Protein AF-A0AAE7MTA2-F1 (afdb_monomer_lite)

Secondary structure (DSSP, 8-state):
--EEEEE--HHHHHHHHHHHHHPPPPGGGTTGGGTTGGGSHHHHHHHH--GGGS-HHHHHHHTTT-HHHHHHHHHHHHHHHIIIIII---HHHHHHHTTSHHHHHHHHHHHHHHHHHHHHHHHHHHHHHHHHHHHHHTT-EEEEEE-HHHHHHHS-SEEEEEEEEETTEEEEEEEEEEEE-S-HHHHHHHHHHHH-EEEEEETTEEEEEEHHHH--GGGEEEEES-SSTTSTT-HHHHHHHHHHHHHHHHHHHTT--HHHHHHHHHHHHHHHHHHHTBSSPP-EEEEE-S----

pLDDT: mean 81.97, std 11.41, range [34.25, 96.75]

Structure (mmCIF, N/CA/C/O backbone):
data_AF-A0AAE7MTA2-F1
#
_entry.id   AF-A0AAE7MTA2-F1
#
loop_
_atom_site.group_PDB
_atom_site.id
_atom_site.type_symbol
_atom_site.label_atom_id
_atom_site.label_alt_id
_atom_site.label_comp_id
_atom_site.label_asym_id
_atom_site.label_entity_id
_atom_site.label_seq_id
_atom_site.pdbx_PDB_ins_code
_atom_site.Cartn_x
_atom_site.Cartn_y
_atom_site.Cartn_z
_atom_site.occupancy
_atom_site.B_iso_or_equiv
_atom_site.auth_seq_id
_atom_site.auth_comp_id
_atom_site.auth_asym_id
_atom_site.auth_atom_id
_atom_site.pdbx_PDB_model_num
ATOM 1 N N . MET A 1 1 ? -9.472 -20.761 8.265 1.00 53.62 1 MET A N 1
ATOM 2 C CA . MET A 1 1 ? -8.318 -19.982 7.766 1.00 53.62 1 MET A CA 1
ATOM 3 C C . MET A 1 1 ? -7.246 -19.955 8.841 1.00 53.62 1 MET A C 1
ATOM 5 O O . MET A 1 1 ? -7.581 -19.690 9.991 1.00 53.62 1 MET A O 1
ATOM 9 N N . ASN A 1 2 ? -5.992 -20.252 8.499 1.00 52.41 2 ASN A N 1
ATOM 10 C CA . ASN A 1 2 ? -4.877 -20.020 9.421 1.00 52.41 2 ASN A CA 1
AT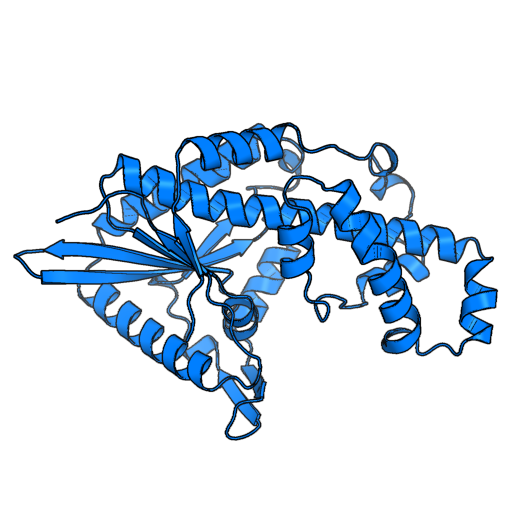OM 11 C C . ASN A 1 2 ? -4.620 -18.508 9.470 1.00 52.41 2 ASN A C 1
ATOM 13 O O . ASN A 1 2 ? -4.528 -17.881 8.420 1.00 52.41 2 ASN A O 1
ATOM 17 N N . ARG A 1 3 ? -4.548 -17.924 10.669 1.00 61.72 3 ARG A N 1
ATOM 18 C CA . ARG A 1 3 ? -4.306 -16.486 10.859 1.00 61.72 3 ARG A CA 1
ATOM 19 C C . ARG A 1 3 ? -2.927 -16.291 11.475 1.00 61.72 3 ARG A C 1
ATOM 21 O O . ARG A 1 3 ? -2.651 -16.865 12.529 1.00 61.72 3 ARG A O 1
ATOM 28 N N . LYS A 1 4 ? -2.077 -15.478 10.845 1.00 70.44 4 LYS A N 1
ATOM 29 C CA . LYS A 1 4 ? -0.858 -14.972 11.486 1.00 70.44 4 LYS A CA 1
ATOM 30 C C . LYS A 1 4 ? -1.289 -13.866 12.441 1.00 70.44 4 LYS A C 1
ATOM 32 O O . LYS A 1 4 ? -1.916 -12.902 12.014 1.00 70.44 4 LYS A O 1
ATOM 37 N N . VAL A 1 5 ? -1.002 -14.023 13.728 1.00 71.88 5 VAL A N 1
ATOM 38 C CA . VAL A 1 5 ? -1.336 -13.019 14.743 1.00 71.88 5 VAL A CA 1
ATOM 39 C C . VAL A 1 5 ? -0.090 -12.196 15.036 1.00 71.88 5 VAL A C 1
ATOM 41 O O . VAL A 1 5 ? 0.931 -12.754 15.437 1.00 71.88 5 VAL A O 1
ATOM 44 N N . VAL A 1 6 ? -0.173 -10.884 14.828 1.00 76.31 6 VAL A N 1
ATOM 45 C CA . VAL A 1 6 ? 0.908 -9.936 15.114 1.00 76.31 6 VAL A CA 1
ATOM 46 C C . VAL A 1 6 ? 0.478 -9.059 16.283 1.00 76.31 6 VAL A C 1
ATOM 48 O O . VAL A 1 6 ? -0.551 -8.385 16.225 1.00 76.31 6 VAL A O 1
ATOM 51 N N . LYS A 1 7 ? 1.266 -9.094 17.359 1.00 72.44 7 LYS A N 1
ATOM 52 C CA . LYS A 1 7 ? 1.082 -8.212 18.512 1.00 72.44 7 LYS A CA 1
ATOM 53 C C . LYS A 1 7 ? 1.794 -6.901 18.249 1.00 72.44 7 LYS A C 1
ATOM 55 O O . LYS A 1 7 ? 2.977 -6.918 17.933 1.00 72.44 7 LYS A O 1
ATOM 60 N N . TYR A 1 8 ? 1.066 -5.805 18.397 1.00 77.94 8 TYR A N 1
ATOM 61 C CA . TYR A 1 8 ? 1.640 -4.469 18.406 1.00 77.94 8 TYR A CA 1
ATOM 62 C C . TYR A 1 8 ? 2.406 -4.206 19.710 1.00 77.94 8 TYR A C 1
ATOM 64 O O . TYR A 1 8 ? 1.992 -4.668 20.778 1.00 77.94 8 TYR A O 1
ATOM 72 N N . THR A 1 9 ? 3.488 -3.432 19.611 1.00 82.44 9 THR A N 1
ATOM 73 C CA . THR A 1 9 ? 4.170 -2.791 20.740 1.00 82.44 9 THR A CA 1
ATOM 74 C C . THR A 1 9 ? 4.499 -1.334 20.397 1.00 82.44 9 THR A C 1
ATOM 76 O O . THR A 1 9 ? 4.650 -0.975 19.225 1.00 82.44 9 THR A O 1
ATOM 79 N N . ASN A 1 10 ? 4.640 -0.477 21.413 1.00 84.88 10 ASN A N 1
ATOM 80 C CA . ASN A 1 10 ? 5.053 0.916 21.205 1.00 84.88 10 ASN A CA 1
ATOM 81 C C . ASN A 1 10 ? 6.484 1.019 20.651 1.00 84.88 10 ASN A C 1
ATOM 83 O O . ASN A 1 10 ? 6.811 1.962 19.923 1.00 84.88 10 ASN A O 1
ATOM 87 N N . GLU A 1 11 ? 7.334 0.041 20.958 1.00 87.44 11 GLU A N 1
ATOM 88 C CA . GLU A 1 11 ? 8.662 -0.095 20.373 1.00 87.44 11 GLU A CA 1
ATOM 89 C C . GLU A 1 11 ? 8.575 -0.339 18.862 1.00 87.44 11 GLU A C 1
ATOM 91 O O . GLU A 1 11 ? 9.279 0.327 18.103 1.00 87.44 11 GLU A O 1
ATOM 96 N N . ASP A 1 12 ? 7.671 -1.219 18.413 1.00 85.62 12 ASP A N 1
ATOM 97 C CA . ASP A 1 12 ? 7.458 -1.501 16.989 1.00 85.62 12 ASP A CA 1
ATOM 98 C C . ASP A 1 12 ? 6.957 -0.262 16.229 1.00 85.62 12 ASP A C 1
ATOM 100 O O . ASP A 1 12 ? 7.412 0.011 15.114 1.00 85.62 12 ASP A O 1
ATOM 104 N N . TYR A 1 13 ? 6.060 0.521 16.841 1.00 89.88 13 TYR A N 1
ATOM 105 C CA . TYR A 1 13 ? 5.616 1.813 16.310 1.00 89.88 13 TYR A CA 1
ATOM 106 C C . TYR A 1 13 ? 6.777 2.786 16.124 1.00 89.88 13 TYR A C 1
ATOM 108 O O . TYR A 1 13 ? 6.989 3.318 15.033 1.00 89.88 13 TYR A O 1
ATOM 116 N N . THR A 1 14 ? 7.552 2.988 17.189 1.00 92.12 14 THR A N 1
ATOM 117 C CA . THR A 1 14 ? 8.661 3.946 17.208 1.00 92.12 14 THR A CA 1
ATOM 118 C C . THR A 1 14 ? 9.756 3.529 16.227 1.00 92.12 14 THR A C 1
ATOM 120 O O . THR A 1 14 ? 10.334 4.366 15.531 1.00 92.12 14 THR A O 1
ATOM 123 N N . ALA A 1 15 ? 10.033 2.227 16.127 1.00 91.50 15 ALA A N 1
ATOM 124 C CA . ALA A 1 15 ? 10.959 1.684 15.145 1.00 91.50 15 ALA A CA 1
ATOM 125 C C . ALA A 1 15 ? 10.482 1.978 13.718 1.00 91.50 15 ALA A C 1
ATOM 127 O O . ALA A 1 15 ? 11.256 2.506 12.922 1.00 91.50 15 ALA A O 1
ATOM 128 N N . LEU A 1 16 ? 9.213 1.712 13.402 1.00 92.19 16 LEU A N 1
ATOM 129 C CA . LEU A 1 16 ? 8.652 1.949 12.072 1.00 92.19 16 LEU A CA 1
ATOM 130 C C . LEU A 1 16 ? 8.620 3.439 11.695 1.00 92.19 16 LEU A C 1
ATOM 132 O O . LEU A 1 16 ? 8.991 3.797 10.577 1.00 92.19 16 LEU A O 1
ATOM 136 N N . GLU A 1 17 ? 8.250 4.317 12.627 1.00 93.38 17 GLU A N 1
ATOM 137 C CA . GLU A 1 17 ? 8.304 5.769 12.428 1.00 93.38 17 GLU A CA 1
ATOM 138 C C . GLU A 1 17 ? 9.734 6.227 12.094 1.00 93.38 17 GLU A C 1
ATOM 140 O O . GLU A 1 17 ? 9.966 6.907 11.089 1.00 93.38 17 GLU A O 1
ATOM 145 N N . ASN A 1 18 ? 10.720 5.776 12.877 1.00 92.25 18 ASN A N 1
ATOM 146 C CA . ASN A 1 18 ? 12.132 6.060 12.628 1.00 92.25 18 ASN A CA 1
ATOM 147 C C . ASN A 1 18 ? 12.615 5.492 11.292 1.00 92.25 18 ASN A C 1
ATOM 149 O O . ASN A 1 18 ? 13.396 6.144 10.596 1.00 92.25 18 ASN A O 1
ATOM 153 N N . MET A 1 19 ? 12.158 4.296 10.919 1.00 91.75 19 MET A N 1
ATOM 154 C CA . MET A 1 19 ? 12.475 3.694 9.630 1.00 91.75 19 MET A CA 1
ATOM 155 C C . MET A 1 19 ? 11.955 4.561 8.495 1.00 91.75 19 MET A C 1
ATOM 157 O O . MET A 1 19 ? 12.726 4.836 7.589 1.00 91.75 19 MET A O 1
ATOM 161 N N . ILE A 1 20 ? 10.711 5.046 8.548 1.00 90.94 20 ILE A N 1
ATOM 162 C CA . ILE A 1 20 ? 10.152 5.928 7.514 1.00 90.94 20 ILE A CA 1
ATOM 163 C C . ILE A 1 20 ? 10.976 7.211 7.414 1.00 90.94 20 ILE A C 1
ATOM 165 O O . ILE A 1 20 ? 11.468 7.536 6.328 1.00 90.94 20 ILE A O 1
ATOM 169 N N . LEU A 1 21 ? 11.195 7.900 8.538 1.00 90.06 21 LEU A N 1
ATOM 170 C CA . LEU A 1 21 ? 11.946 9.157 8.590 1.00 90.06 21 LEU A CA 1
ATOM 171 C C . LEU A 1 21 ? 13.346 9.016 7.984 1.00 90.06 21 LEU A C 1
ATOM 173 O O . LEU A 1 21 ? 13.726 9.811 7.122 1.00 90.06 21 LEU A O 1
ATOM 177 N N . ASN A 1 22 ? 14.065 7.960 8.364 1.00 88.69 22 ASN A N 1
ATOM 178 C CA . ASN A 1 22 ? 15.455 7.733 7.971 1.00 88.69 22 ASN A CA 1
ATOM 179 C C . ASN A 1 22 ? 15.611 6.843 6.730 1.00 88.69 22 ASN A C 1
ATOM 181 O O . ASN A 1 22 ? 16.733 6.539 6.333 1.00 88.69 22 ASN A O 1
ATOM 185 N N . ASN A 1 23 ? 14.505 6.416 6.113 1.00 82.56 23 ASN A N 1
ATOM 186 C CA . ASN A 1 23 ? 14.533 5.517 4.965 1.00 82.56 23 ASN A CA 1
ATOM 187 C C . ASN A 1 23 ? 15.369 6.139 3.833 1.00 82.56 23 ASN A C 1
ATOM 189 O O . ASN A 1 23 ? 15.015 7.247 3.397 1.00 82.56 23 ASN A O 1
ATOM 193 N N . PRO A 1 24 ? 16.438 5.476 3.352 1.00 78.12 24 PRO A N 1
ATOM 194 C CA . PRO A 1 24 ? 17.342 6.064 2.378 1.00 78.12 24 PRO A CA 1
ATOM 195 C C . PRO A 1 24 ? 16.600 6.514 1.119 1.00 78.12 24 PRO A C 1
ATOM 197 O O . PRO A 1 24 ? 15.739 5.805 0.584 1.00 78.12 24 PRO A O 1
ATOM 200 N N . GLN A 1 25 ? 16.947 7.719 0.673 1.00 77.56 25 GLN A N 1
ATOM 201 C CA . GLN A 1 25 ? 16.628 8.218 -0.656 1.00 77.56 25 GLN A CA 1
ATOM 202 C C . GLN A 1 25 ? 17.800 7.884 -1.576 1.00 77.56 25 GLN A C 1
ATOM 204 O O . GLN A 1 25 ? 18.957 8.050 -1.193 1.00 77.56 25 GLN A O 1
ATOM 209 N N . PHE A 1 26 ? 17.501 7.401 -2.776 1.00 83.69 26 PHE A N 1
ATOM 210 C CA . PHE A 1 26 ? 18.518 7.189 -3.797 1.00 83.69 26 PHE A CA 1
ATOM 211 C C . PHE A 1 26 ? 18.709 8.490 -4.573 1.00 83.69 26 PHE A C 1
ATOM 213 O O . PHE A 1 26 ? 17.767 8.976 -5.196 1.00 83.69 26 PHE A O 1
ATOM 220 N N . GLU A 1 27 ? 19.917 9.054 -4.526 1.00 83.31 27 GLU A N 1
ATOM 221 C CA . GLU A 1 27 ? 20.224 10.341 -5.165 1.00 83.31 27 GLU A CA 1
ATOM 222 C C . GLU A 1 27 ? 19.968 10.328 -6.676 1.00 83.31 27 GLU A C 1
ATOM 224 O O . GLU A 1 27 ? 19.517 11.326 -7.226 1.00 83.31 27 GLU A O 1
ATOM 229 N N . GLU A 1 28 ? 20.168 9.183 -7.332 1.00 82.50 28 GLU A N 1
ATOM 230 C CA . GLU A 1 28 ? 19.874 8.959 -8.757 1.00 82.50 28 GLU A CA 1
ATOM 231 C C . GLU A 1 28 ? 18.402 9.189 -9.140 1.00 82.50 28 GLU A C 1
ATOM 233 O O . GLU A 1 28 ? 18.087 9.378 -10.313 1.00 82.50 28 GLU A O 1
ATOM 238 N N . PHE A 1 29 ? 17.491 9.196 -8.163 1.00 86.44 29 PHE A N 1
ATOM 239 C CA . PHE A 1 29 ? 16.069 9.472 -8.374 1.00 86.44 29 PHE A CA 1
ATOM 240 C C . PHE A 1 29 ? 15.683 10.917 -8.098 1.00 86.44 29 PHE A C 1
ATOM 242 O O . PHE A 1 29 ? 14.556 11.320 -8.407 1.00 86.44 29 PHE A O 1
ATOM 249 N N . ASN A 1 30 ? 16.604 11.712 -7.559 1.00 81.62 30 ASN A N 1
ATOM 250 C CA . ASN A 1 30 ? 16.385 13.138 -7.423 1.00 81.62 30 ASN A CA 1
ATOM 251 C C . ASN A 1 30 ? 16.261 13.737 -8.820 1.00 81.62 30 ASN A C 1
ATOM 253 O O . ASN A 1 30 ? 17.090 13.501 -9.693 1.00 81.62 30 ASN A O 1
ATOM 257 N N . ASP A 1 31 ? 15.195 14.502 -9.037 1.00 82.06 31 ASP A N 1
ATOM 258 C CA . ASP A 1 31 ? 14.954 15.194 -10.300 1.00 82.06 31 ASP A CA 1
ATOM 259 C C . ASP A 1 31 ? 14.840 14.299 -11.547 1.00 82.06 31 ASP A C 1
ATOM 261 O O . ASP A 1 31 ? 14.813 14.818 -12.660 1.00 82.06 31 ASP A O 1
ATOM 265 N N . ILE A 1 32 ? 14.654 12.981 -11.393 1.00 85.12 32 ILE A N 1
ATOM 266 C CA . ILE A 1 32 ? 14.484 12.047 -12.524 1.00 85.12 32 ILE A CA 1
ATOM 267 C C . ILE A 1 32 ? 13.298 12.417 -13.434 1.00 85.12 32 ILE A C 1
ATOM 269 O O . ILE A 1 32 ? 13.310 12.149 -14.629 1.00 85.12 32 ILE A O 1
ATOM 273 N N . TYR A 1 33 ? 12.292 13.113 -12.902 1.00 80.88 33 TYR A N 1
ATOM 274 C CA . TYR A 1 33 ? 11.166 13.650 -13.673 1.00 80.88 33 TYR A CA 1
ATOM 275 C C . TYR A 1 33 ? 11.550 14.821 -14.596 1.00 80.88 33 TYR A C 1
ATOM 277 O O . TYR A 1 33 ? 10.814 15.124 -15.528 1.00 80.88 33 TYR A O 1
ATOM 285 N N . LYS A 1 34 ? 12.687 15.488 -14.361 1.00 83.94 34 LYS A N 1
ATOM 286 C CA . LYS A 1 34 ? 13.183 16.601 -15.189 1.00 83.94 34 LYS A CA 1
ATOM 287 C C . LYS A 1 34 ? 14.014 16.132 -16.386 1.00 83.94 34 LYS A C 1
ATOM 289 O O . LYS A 1 34 ? 14.350 16.951 -17.235 1.00 83.94 34 LYS A O 1
ATOM 294 N N . THR A 1 35 ? 14.388 14.853 -16.453 1.00 85.56 35 THR A N 1
ATOM 295 C CA . THR A 1 35 ? 15.382 14.350 -17.420 1.00 85.56 35 THR A CA 1
ATOM 296 C C . THR A 1 35 ? 14.777 13.776 -18.704 1.00 85.56 35 THR A C 1
ATOM 298 O O . THR A 1 35 ? 15.520 13.318 -19.569 1.00 85.56 35 THR A O 1
ATOM 301 N N . GLY A 1 36 ? 13.448 13.762 -18.847 1.00 87.88 36 GLY A N 1
ATOM 302 C CA . GLY A 1 36 ? 12.787 13.076 -19.963 1.00 87.88 36 GLY A CA 1
ATOM 303 C C . GLY A 1 36 ? 12.811 11.541 -19.838 1.00 87.88 36 GLY A C 1
ATOM 304 O O . GLY A 1 36 ? 12.587 10.826 -20.815 1.00 87.88 36 GLY A O 1
ATOM 305 N N . PHE A 1 37 ? 13.169 11.013 -18.659 1.00 91.56 37 PHE A N 1
ATOM 306 C CA . PHE A 1 37 ? 13.336 9.578 -18.431 1.00 91.56 37 PHE A CA 1
ATOM 307 C C . PHE A 1 37 ? 12.030 8.794 -18.606 1.00 91.56 37 PHE A C 1
ATOM 309 O O . PHE A 1 37 ? 12.035 7.722 -19.209 1.00 91.56 37 PHE A O 1
ATOM 316 N N . PHE A 1 38 ? 10.910 9.327 -18.114 1.00 90.38 38 PHE A N 1
ATOM 317 C CA . PHE A 1 38 ? 9.613 8.646 -18.162 1.00 90.38 38 PHE A CA 1
ATOM 318 C C . PHE A 1 38 ? 8.983 8.649 -19.563 1.00 90.38 38 PHE A C 1
ATOM 320 O O . PHE A 1 38 ? 8.045 7.901 -19.832 1.00 90.38 38 PHE A O 1
ATOM 327 N N . GLU A 1 39 ? 9.511 9.462 -20.472 1.00 93.06 39 GLU A N 1
ATOM 328 C CA . GLU A 1 39 ? 9.062 9.602 -21.848 1.00 93.06 39 GLU A CA 1
ATOM 329 C C . GLU A 1 39 ? 9.664 8.535 -22.769 1.00 93.06 39 GLU A C 1
ATOM 331 O O . GLU A 1 39 ? 9.107 8.285 -23.846 1.00 93.06 39 GLU A O 1
ATOM 336 N N . LYS A 1 40 ? 10.757 7.891 -22.338 1.00 95.31 40 LYS A N 1
ATOM 337 C CA . LYS A 1 40 ? 11.431 6.813 -23.067 1.00 95.31 40 LYS A CA 1
ATOM 338 C C . LYS A 1 40 ? 10.499 5.613 -23.241 1.00 95.31 40 LYS A C 1
ATOM 340 O O . LYS A 1 40 ? 9.850 5.177 -22.293 1.00 95.31 40 LYS A O 1
ATOM 345 N N . GLU A 1 41 ? 10.472 5.051 -24.447 1.00 95.31 41 GLU A N 1
ATOM 346 C CA . GLU A 1 41 ? 9.552 3.968 -24.829 1.00 95.31 41 GLU A CA 1
ATOM 347 C C . GLU A 1 41 ? 9.636 2.763 -23.885 1.00 95.31 41 GLU A C 1
ATOM 349 O O . GLU A 1 41 ? 8.634 2.369 -23.298 1.00 95.31 41 GLU A O 1
ATOM 354 N N . ILE A 1 42 ? 10.848 2.268 -23.621 1.00 95.75 42 ILE A N 1
ATOM 355 C CA . ILE A 1 42 ? 11.056 1.120 -22.729 1.00 95.75 42 ILE A CA 1
ATOM 356 C C . ILE A 1 42 ? 10.599 1.381 -21.282 1.00 95.75 42 ILE A C 1
ATOM 358 O O . ILE A 1 42 ? 10.200 0.461 -20.568 1.00 95.75 42 ILE A O 1
ATOM 362 N N . VAL A 1 43 ? 10.633 2.641 -20.838 1.00 94.75 43 VAL A N 1
ATOM 363 C CA . VAL A 1 43 ? 10.178 3.043 -19.501 1.00 94.75 43 VAL A CA 1
ATOM 364 C C . VAL A 1 43 ? 8.652 3.091 -19.457 1.00 94.75 43 VAL A C 1
ATOM 366 O O . VAL A 1 43 ? 8.061 2.624 -18.484 1.00 94.75 43 VAL A O 1
ATOM 369 N N . LYS A 1 44 ? 8.003 3.581 -20.522 1.00 94.19 44 LYS A N 1
ATOM 370 C CA . LYS A 1 44 ? 6.541 3.520 -20.6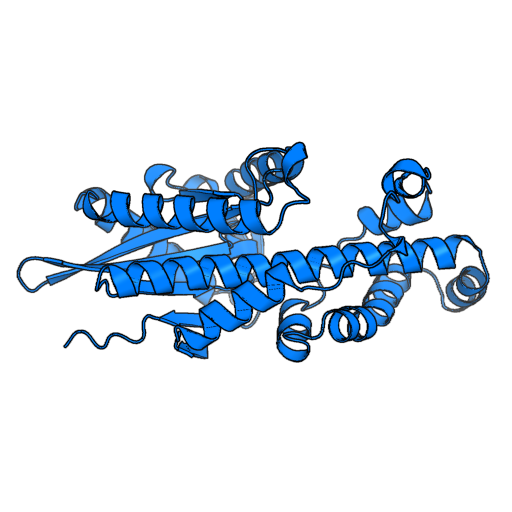80 1.00 94.19 44 LYS A CA 1
ATOM 371 C C . LYS A 1 44 ? 6.046 2.080 -20.703 1.00 94.19 44 LYS A C 1
ATOM 373 O O . LYS A 1 44 ? 5.187 1.735 -19.898 1.00 94.19 44 LYS A O 1
ATOM 378 N N . ASP A 1 45 ? 6.669 1.237 -21.523 1.00 94.25 45 ASP A N 1
ATOM 379 C CA . ASP A 1 45 ? 6.399 -0.201 -21.567 1.00 94.25 45 ASP A CA 1
ATOM 380 C C . ASP A 1 45 ? 6.525 -0.841 -20.187 1.00 94.25 45 ASP A C 1
ATOM 382 O O . ASP A 1 45 ? 5.669 -1.618 -19.765 1.00 94.25 45 ASP A O 1
ATOM 386 N N . SER A 1 46 ? 7.602 -0.514 -19.462 1.00 92.25 46 SER A N 1
ATOM 387 C CA . SER A 1 46 ? 7.770 -1.000 -18.098 1.00 92.25 46 SER A CA 1
ATOM 388 C C . SER A 1 46 ? 6.597 -0.554 -17.235 1.00 92.25 46 SER A C 1
ATOM 390 O O . SER A 1 46 ? 5.992 -1.389 -16.579 1.00 92.25 46 SER A O 1
ATOM 392 N N . ASN A 1 47 ? 6.222 0.724 -17.246 1.00 87.00 47 ASN A N 1
ATOM 393 C CA . ASN A 1 47 ? 5.125 1.240 -16.424 1.00 87.00 47 ASN A CA 1
ATOM 394 C C . ASN A 1 47 ? 3.764 0.587 -16.723 1.00 87.00 47 ASN A C 1
ATOM 396 O O . ASN A 1 47 ? 2.958 0.449 -15.802 1.00 87.00 47 ASN A O 1
ATOM 400 N N . GLU A 1 48 ? 3.526 0.157 -17.962 1.00 88.06 48 GLU A N 1
ATOM 401 C CA . GLU A 1 48 ? 2.337 -0.609 -18.360 1.00 88.06 48 GLU A CA 1
ATOM 402 C C . GLU A 1 48 ? 2.378 -2.071 -17.883 1.00 88.06 48 GLU A C 1
ATOM 404 O O . GLU A 1 48 ? 1.336 -2.679 -17.620 1.00 88.06 48 GLU A O 1
ATOM 409 N N . HIS A 1 49 ? 3.573 -2.641 -17.699 1.00 88.75 49 HIS A N 1
ATOM 410 C CA . HIS A 1 49 ? 3.743 -3.993 -17.176 1.00 88.75 49 HIS A CA 1
ATOM 411 C C . HIS A 1 49 ? 3.273 -4.104 -15.717 1.00 88.75 49 HIS A C 1
ATOM 413 O O . HIS A 1 49 ? 3.849 -3.542 -14.773 1.00 88.75 49 HIS A O 1
ATOM 419 N N . ASN A 1 50 ? 2.211 -4.890 -15.533 1.00 81.38 50 ASN A N 1
ATOM 420 C CA . ASN A 1 50 ? 1.632 -5.218 -14.238 1.00 81.38 50 ASN A CA 1
ATOM 421 C C . ASN A 1 50 ? 2.377 -6.384 -13.564 1.00 81.38 50 ASN A C 1
ATOM 423 O O . ASN A 1 50 ? 1.930 -7.530 -13.602 1.00 81.38 50 ASN A O 1
ATOM 427 N N . PHE A 1 51 ? 3.492 -6.091 -12.898 1.00 77.38 51 PHE A N 1
ATOM 428 C CA . PHE A 1 51 ? 4.247 -7.107 -12.157 1.00 77.38 51 PHE A CA 1
ATOM 429 C C . PHE A 1 51 ? 3.711 -7.400 -10.744 1.00 77.38 51 PHE A C 1
ATOM 431 O O . PHE A 1 51 ? 4.330 -8.168 -10.010 1.00 77.38 51 PHE A O 1
ATOM 438 N N . PHE A 1 52 ? 2.554 -6.854 -10.345 1.00 67.81 52 PHE A N 1
ATOM 439 C CA . PHE A 1 52 ? 1.913 -7.186 -9.058 1.00 67.81 52 PHE A CA 1
ATOM 440 C C . PHE A 1 52 ? 1.414 -8.640 -8.981 1.00 67.81 52 PHE A C 1
ATOM 442 O O . PHE A 1 52 ? 0.979 -9.097 -7.929 1.00 67.81 52 PHE A O 1
ATOM 449 N N . GLN A 1 53 ? 1.501 -9.391 -10.082 1.00 68.56 53 GLN A N 1
ATOM 450 C CA . GLN A 1 53 ? 1.363 -10.849 -10.084 1.00 68.56 53 GLN A CA 1
ATOM 451 C C . GLN A 1 53 ? 2.477 -11.568 -9.300 1.00 68.56 53 GLN A C 1
ATOM 453 O O . GLN A 1 53 ? 2.300 -12.715 -8.890 1.00 68.56 53 GLN A O 1
ATOM 458 N N . ILE A 1 54 ? 3.608 -10.898 -9.063 1.00 80.00 54 ILE A N 1
ATOM 459 C CA . ILE A 1 54 ? 4.667 -11.361 -8.166 1.00 80.00 54 ILE A CA 1
ATOM 460 C C . ILE A 1 54 ? 4.201 -11.151 -6.718 1.00 80.00 54 ILE A C 1
ATOM 462 O O . ILE A 1 54 ? 3.636 -10.114 -6.384 1.00 80.00 54 ILE A O 1
ATOM 466 N N . GLU A 1 55 ? 4.457 -12.117 -5.836 1.00 78.44 55 GLU A N 1
ATOM 467 C CA . GLU A 1 55 ? 4.103 -12.057 -4.408 1.00 78.44 55 GLU A CA 1
ATOM 468 C C . GLU A 1 55 ? 5.016 -11.076 -3.638 1.00 78.44 55 GLU A C 1
ATOM 470 O O . GLU A 1 55 ? 5.860 -11.472 -2.835 1.00 78.44 55 GLU A O 1
ATOM 475 N N . LEU A 1 56 ? 4.898 -9.775 -3.929 1.00 82.88 56 LEU A N 1
ATOM 476 C CA . LEU A 1 56 ? 5.788 -8.716 -3.432 1.00 82.88 56 LEU A CA 1
ATOM 477 C C . LEU A 1 56 ? 5.794 -8.601 -1.898 1.00 82.88 56 LEU A C 1
ATOM 479 O O . LEU A 1 56 ? 6.842 -8.323 -1.312 1.00 82.88 56 LEU A O 1
ATOM 483 N N . SER A 1 57 ? 4.653 -8.859 -1.252 1.00 78.75 57 SER A N 1
ATOM 484 C CA . SER A 1 57 ? 4.472 -8.819 0.206 1.00 78.75 57 SER A CA 1
ATOM 485 C C . SER A 1 57 ? 5.460 -9.740 0.933 1.00 78.75 57 SER A C 1
ATOM 487 O O . SER A 1 57 ? 6.110 -9.342 1.902 1.00 78.75 57 SER A O 1
ATOM 489 N N . LYS A 1 58 ? 5.692 -10.943 0.398 1.00 83.19 58 LYS A N 1
ATOM 490 C CA . LYS A 1 58 ? 6.680 -11.894 0.925 1.00 83.19 58 LYS A CA 1
ATOM 491 C C . LYS A 1 58 ? 8.111 -11.359 0.867 1.00 83.19 58 LYS A C 1
ATOM 493 O O . LYS A 1 58 ? 8.893 -11.571 1.796 1.00 83.19 58 LYS A O 1
ATOM 498 N N . TYR A 1 59 ? 8.471 -10.672 -0.216 1.00 88.81 59 TYR A N 1
ATOM 499 C CA . TYR A 1 59 ? 9.800 -10.073 -0.363 1.00 88.81 59 TYR A CA 1
ATOM 500 C C . TYR A 1 59 ? 9.981 -8.866 0.549 1.00 88.81 59 TYR A C 1
ATOM 502 O O . TYR A 1 59 ? 11.080 -8.677 1.075 1.00 88.81 59 TYR A O 1
ATOM 510 N N . PHE A 1 60 ? 8.920 -8.082 0.752 1.00 89.75 60 PHE A N 1
ATOM 511 C CA . PHE A 1 60 ? 8.909 -6.980 1.705 1.00 89.75 60 PHE A CA 1
ATOM 512 C C . PHE A 1 60 ? 9.159 -7.486 3.126 1.00 89.75 60 PHE A C 1
ATOM 514 O O . PHE A 1 60 ? 10.085 -7.016 3.778 1.00 89.75 60 PHE A O 1
ATOM 521 N N . GLU A 1 61 ? 8.418 -8.502 3.574 1.00 87.31 61 GLU A N 1
ATOM 522 C CA . GLU A 1 61 ? 8.588 -9.070 4.916 1.00 87.31 61 GLU A CA 1
ATOM 523 C C . GLU A 1 61 ? 9.977 -9.705 5.104 1.00 87.31 61 GLU A C 1
ATOM 525 O O . GLU A 1 61 ? 10.608 -9.505 6.142 1.00 87.31 61 GLU A O 1
ATOM 530 N N . LYS A 1 62 ? 10.513 -10.397 4.086 1.00 90.94 62 LYS A N 1
ATOM 531 C CA . LYS A 1 62 ? 11.894 -10.924 4.102 1.00 90.94 62 LYS A CA 1
ATOM 532 C C . LYS A 1 62 ? 12.938 -9.813 4.272 1.00 90.94 62 LYS A C 1
ATOM 534 O O . LYS A 1 62 ? 13.951 -10.017 4.935 1.00 90.94 62 LYS A O 1
ATOM 539 N N . ASN A 1 63 ? 12.708 -8.664 3.645 1.00 90.81 63 ASN A N 1
ATOM 540 C CA . ASN A 1 63 ? 13.631 -7.535 3.611 1.00 90.81 63 ASN A CA 1
ATOM 541 C C . ASN A 1 63 ? 13.147 -6.370 4.486 1.00 90.81 63 ASN A C 1
ATOM 543 O O . ASN A 1 63 ? 13.448 -5.213 4.191 1.00 90.81 63 ASN A O 1
ATOM 547 N N . TYR A 1 64 ? 12.398 -6.652 5.555 1.00 88.81 64 TYR A N 1
ATOM 548 C CA . TYR A 1 64 ? 11.858 -5.611 6.420 1.00 88.81 64 TYR A CA 1
ATOM 549 C C . TYR A 1 64 ? 12.992 -4.777 7.031 1.00 88.81 64 TYR A C 1
ATOM 551 O O . TYR A 1 64 ? 13.870 -5.288 7.722 1.00 88.81 64 TYR A O 1
ATOM 559 N N . GLY A 1 65 ? 12.998 -3.480 6.724 1.00 86.12 65 GLY A N 1
ATOM 560 C CA . GLY A 1 65 ? 14.070 -2.553 7.097 1.00 86.12 65 GLY A CA 1
ATOM 561 C C . GLY A 1 65 ? 15.313 -2.570 6.220 1.00 86.12 65 GLY A C 1
ATOM 562 O O . GLY A 1 65 ? 16.232 -1.793 6.462 1.00 86.12 65 GLY A O 1
ATOM 563 N N . ASN A 1 66 ? 15.323 -3.366 5.155 1.00 90.50 66 ASN A N 1
ATOM 564 C CA . ASN A 1 66 ? 16.389 -3.419 4.168 1.00 90.50 66 ASN A CA 1
ATOM 565 C C . ASN A 1 66 ? 15.848 -3.133 2.758 1.00 90.50 66 ASN A C 1
ATOM 567 O O . ASN A 1 66 ? 15.718 -4.027 1.920 1.00 90.50 66 ASN A O 1
ATOM 571 N N . LYS A 1 67 ? 15.583 -1.852 2.474 1.00 92.38 67 LYS A N 1
ATOM 572 C CA . LYS A 1 67 ? 15.105 -1.375 1.165 1.00 92.38 67 LYS A CA 1
ATOM 573 C C . LYS A 1 67 ? 15.976 -1.857 0.001 1.00 92.38 67 LYS A C 1
ATOM 575 O O . LYS A 1 67 ? 15.461 -2.335 -1.005 1.00 92.38 67 LYS A O 1
ATOM 580 N N . LEU A 1 68 ? 17.300 -1.745 0.124 1.00 92.81 68 LEU A N 1
ATOM 581 C CA . LEU A 1 68 ? 18.209 -2.156 -0.948 1.00 92.81 68 LEU A CA 1
ATOM 582 C C . LEU A 1 68 ? 18.155 -3.672 -1.182 1.00 92.81 68 LEU A C 1
ATOM 584 O O . LEU A 1 68 ? 18.210 -4.109 -2.329 1.00 92.81 68 LEU A O 1
ATOM 588 N N . GLY A 1 69 ? 18.021 -4.461 -0.112 1.00 93.69 69 GLY A N 1
ATOM 589 C CA . GLY A 1 69 ? 17.791 -5.903 -0.192 1.00 93.69 69 GLY A CA 1
ATOM 590 C C . GLY A 1 69 ? 16.501 -6.240 -0.938 1.00 93.69 69 GLY A C 1
ATOM 591 O O . GLY A 1 69 ? 16.539 -7.023 -1.883 1.00 93.69 69 GLY A O 1
ATOM 592 N N . PHE A 1 70 ? 15.392 -5.569 -0.601 1.00 94.44 70 PHE A N 1
ATOM 593 C CA . PHE A 1 70 ? 14.107 -5.732 -1.290 1.00 94.44 70 PHE A CA 1
ATOM 594 C C . PHE A 1 70 ? 14.233 -5.511 -2.802 1.00 94.44 70 PHE A C 1
ATOM 596 O O . PHE A 1 70 ? 13.798 -6.348 -3.593 1.00 94.44 70 PHE A O 1
ATOM 603 N N . ILE A 1 71 ? 14.871 -4.409 -3.207 1.00 94.44 71 ILE A N 1
ATOM 604 C CA . ILE A 1 71 ? 15.011 -4.068 -4.624 1.00 94.44 71 ILE A CA 1
ATOM 605 C C . ILE A 1 71 ? 15.937 -5.062 -5.338 1.00 94.44 71 ILE A C 1
ATOM 607 O O . ILE A 1 71 ? 15.599 -5.538 -6.420 1.00 94.44 71 ILE A O 1
ATOM 611 N N . LYS A 1 72 ? 17.087 -5.410 -4.743 1.00 93.88 72 LYS A N 1
ATOM 612 C CA . LYS A 1 72 ? 18.051 -6.345 -5.349 1.00 93.88 72 LYS A CA 1
ATOM 613 C C . LYS A 1 72 ? 17.485 -7.753 -5.519 1.00 93.88 72 LYS A C 1
ATOM 615 O O . LYS A 1 72 ? 17.763 -8.382 -6.536 1.00 93.88 72 LYS A O 1
ATOM 620 N N . ASP A 1 73 ? 16.690 -8.223 -4.562 1.00 94.38 73 ASP A N 1
ATOM 621 C CA . ASP A 1 73 ? 16.050 -9.538 -4.631 1.00 94.38 73 ASP A CA 1
ATOM 622 C C . ASP A 1 73 ? 14.990 -9.607 -5.744 1.00 94.38 73 ASP A C 1
ATOM 624 O O . ASP A 1 73 ? 14.839 -10.645 -6.390 1.00 94.38 73 ASP A O 1
ATOM 628 N N . LEU A 1 74 ? 14.252 -8.515 -5.975 1.00 95.12 74 LEU A N 1
ATOM 629 C CA . LEU A 1 74 ? 13.121 -8.487 -6.906 1.00 95.12 74 LEU A CA 1
ATOM 630 C C . LEU A 1 74 ? 13.476 -8.032 -8.321 1.00 95.12 74 LEU A C 1
ATOM 632 O O . LEU A 1 74 ? 12.864 -8.517 -9.271 1.00 95.12 74 LEU A O 1
ATOM 636 N N . ALA A 1 75 ? 14.444 -7.130 -8.497 1.00 95.00 75 ALA A N 1
ATOM 637 C CA . ALA A 1 75 ? 14.734 -6.538 -9.804 1.00 95.00 75 ALA A CA 1
ATOM 638 C C . ALA A 1 75 ? 15.020 -7.580 -10.910 1.00 95.00 75 ALA A C 1
ATOM 640 O O . ALA A 1 75 ? 14.450 -7.440 -11.994 1.00 95.00 75 ALA A O 1
ATOM 641 N N . PRO A 1 76 ? 15.805 -8.656 -10.678 1.00 94.69 76 PRO A N 1
ATOM 642 C CA . PRO A 1 76 ? 16.011 -9.696 -11.689 1.00 94.69 76 PRO A CA 1
ATOM 643 C C . PRO A 1 76 ? 14.731 -10.472 -12.025 1.00 94.69 76 PRO A C 1
ATOM 645 O O . PRO A 1 76 ? 14.526 -10.857 -13.173 1.00 94.69 76 PRO A O 1
ATOM 648 N N . ILE A 1 77 ? 13.864 -10.694 -11.033 1.00 94.88 77 ILE A N 1
ATOM 649 C CA . ILE A 1 77 ? 12.600 -11.424 -11.198 1.00 94.88 77 ILE A CA 1
ATOM 650 C C . ILE A 1 77 ? 11.636 -10.596 -12.045 1.00 94.88 77 ILE A C 1
ATOM 652 O O . ILE A 1 77 ? 11.096 -11.105 -13.023 1.00 94.88 77 ILE A O 1
ATOM 656 N N . VAL A 1 78 ? 11.480 -9.312 -11.712 1.00 95.06 78 VAL A N 1
ATOM 657 C CA . VAL A 1 78 ? 10.640 -8.370 -12.466 1.00 95.06 78 VAL A CA 1
ATOM 658 C C . VAL A 1 78 ? 11.146 -8.214 -13.898 1.00 95.06 78 VAL A C 1
ATOM 660 O O . VAL A 1 78 ? 10.344 -8.238 -14.825 1.00 95.06 78 VAL A O 1
ATOM 663 N N . ALA A 1 79 ? 12.463 -8.101 -14.099 1.00 95.12 79 ALA A N 1
ATOM 664 C CA . ALA A 1 79 ? 13.041 -8.001 -15.437 1.00 95.12 79 ALA A CA 1
ATOM 665 C C . ALA A 1 79 ? 12.756 -9.258 -16.274 1.00 95.12 79 ALA A C 1
ATOM 667 O O . ALA A 1 79 ? 12.308 -9.151 -17.411 1.00 95.12 79 ALA A O 1
ATOM 668 N N . ASN A 1 80 ? 12.944 -10.450 -15.702 1.00 94.12 80 ASN A N 1
ATOM 669 C CA . ASN A 1 80 ? 12.639 -11.701 -16.397 1.00 94.12 80 ASN A CA 1
ATOM 670 C C . ASN A 1 80 ? 11.143 -11.847 -16.711 1.00 94.12 80 ASN A C 1
ATOM 672 O O . ASN A 1 80 ? 10.791 -12.302 -17.796 1.00 94.12 80 ASN A O 1
ATOM 676 N N . ASP A 1 81 ? 10.263 -11.450 -15.790 1.00 94.19 81 ASP A N 1
ATOM 677 C CA . ASP A 1 81 ? 8.815 -11.428 -16.018 1.00 94.19 81 ASP A CA 1
ATOM 678 C C . ASP A 1 81 ? 8.440 -10.460 -17.153 1.00 94.19 81 ASP A C 1
ATOM 680 O O . ASP A 1 81 ? 7.662 -10.807 -18.042 1.00 94.19 81 ASP A O 1
ATOM 684 N N . PHE A 1 82 ? 9.063 -9.279 -17.183 1.00 94.94 82 PHE A N 1
ATOM 685 C CA . PHE A 1 82 ? 8.897 -8.306 -18.259 1.00 94.94 82 PHE A CA 1
ATOM 686 C C . PHE A 1 82 ? 9.307 -8.889 -19.621 1.00 94.94 82 PHE A C 1
ATOM 688 O O . PHE A 1 82 ? 8.546 -8.802 -20.584 1.00 94.94 82 PHE A O 1
ATOM 695 N N . TYR A 1 83 ? 10.468 -9.541 -19.713 1.00 94.50 83 TYR A N 1
ATOM 696 C CA . TYR A 1 83 ? 10.923 -10.143 -20.969 1.00 94.50 83 TYR A CA 1
ATOM 697 C C . TYR A 1 83 ? 10.014 -11.279 -21.436 1.00 94.50 83 TYR A C 1
ATOM 699 O O . TYR A 1 83 ? 9.542 -11.278 -22.572 1.00 94.50 83 TYR A O 1
ATOM 707 N N . ASN A 1 84 ? 9.745 -12.233 -20.546 1.00 91.12 84 ASN A N 1
ATOM 708 C CA . ASN A 1 84 ? 9.141 -13.507 -20.918 1.00 91.12 84 ASN A CA 1
ATOM 709 C C . ASN A 1 84 ? 7.617 -13.420 -21.040 1.00 91.12 84 ASN A C 1
ATOM 711 O O . ASN A 1 84 ? 7.034 -14.025 -21.936 1.00 91.12 84 ASN A O 1
ATOM 715 N N . ASN A 1 85 ? 6.965 -12.675 -20.145 1.00 89.06 85 ASN A N 1
ATOM 716 C CA . ASN A 1 85 ? 5.506 -12.674 -20.038 1.00 89.06 85 ASN A CA 1
ATOM 717 C C . ASN A 1 85 ? 4.877 -11.424 -20.659 1.00 89.06 85 ASN A C 1
ATOM 719 O O . ASN A 1 85 ? 3.815 -11.530 -21.277 1.00 89.06 85 ASN A O 1
ATOM 723 N N . TYR A 1 86 ? 5.525 -10.260 -20.532 1.00 92.19 86 TYR A N 1
ATOM 724 C CA . TYR A 1 86 ? 5.019 -9.011 -21.109 1.00 92.19 86 TYR A CA 1
ATOM 725 C C . TYR A 1 86 ? 5.442 -8.839 -22.573 1.00 92.19 86 TYR A C 1
ATOM 727 O O . TYR A 1 86 ? 4.585 -8.816 -23.456 1.00 92.19 86 TYR A O 1
ATOM 735 N N . LYS A 1 87 ? 6.753 -8.776 -22.848 1.00 94.38 87 LYS A N 1
ATOM 736 C CA . LYS A 1 87 ? 7.283 -8.634 -24.215 1.00 94.38 87 LYS A CA 1
ATOM 737 C C . LYS A 1 87 ? 7.242 -9.929 -25.024 1.00 94.38 87 LYS A C 1
ATOM 739 O O . LYS A 1 87 ? 7.135 -9.862 -26.245 1.00 94.38 87 LYS A O 1
ATOM 744 N N . LYS A 1 88 ? 7.264 -11.083 -24.347 1.00 93.94 88 LYS A N 1
ATOM 745 C CA . LYS A 1 88 ? 7.290 -12.425 -24.955 1.00 93.94 88 LYS A CA 1
ATOM 746 C C . LYS A 1 88 ? 8.501 -12.642 -25.865 1.00 93.94 88 LYS A C 1
ATOM 748 O O . LYS A 1 88 ? 8.388 -13.300 -26.897 1.00 93.94 88 LYS A O 1
ATOM 753 N N . TRP A 1 89 ? 9.641 -12.078 -25.479 1.00 95.94 89 TRP A N 1
ATOM 754 C CA . TRP A 1 89 ? 10.891 -12.244 -26.209 1.00 95.94 89 TRP A CA 1
ATOM 755 C C . TRP A 1 89 ? 11.469 -13.643 -26.020 1.00 95.94 89 TRP A C 1
ATOM 757 O O . TRP A 1 89 ? 11.340 -14.259 -24.959 1.00 95.94 89 TRP A O 1
ATOM 767 N N . ASN A 1 90 ? 12.122 -14.141 -27.060 1.00 95.75 90 ASN A N 1
ATOM 768 C CA . ASN A 1 90 ? 12.895 -15.370 -27.011 1.00 95.75 90 ASN A CA 1
ATOM 769 C C . ASN A 1 90 ? 14.275 -15.129 -26.345 1.00 95.75 90 ASN A C 1
ATOM 771 O O . ASN A 1 90 ? 14.677 -13.982 -26.136 1.00 95.75 90 ASN A O 1
ATOM 775 N N . PRO A 1 91 ? 15.030 -16.188 -25.992 1.00 96.12 91 PRO A N 1
ATOM 776 C CA . PRO A 1 91 ? 16.316 -16.028 -25.311 1.00 96.12 91 PRO A CA 1
ATOM 777 C C . PRO A 1 91 ? 17.355 -15.186 -26.068 1.00 96.12 91 PRO A C 1
ATOM 779 O O . PRO A 1 91 ? 18.118 -14.468 -25.428 1.00 96.12 91 PRO A O 1
ATOM 782 N N . GLU A 1 92 ? 17.391 -15.250 -27.401 1.00 96.62 92 GLU A N 1
ATOM 783 C CA . GLU A 1 92 ? 18.357 -14.504 -28.221 1.00 96.62 92 GLU A CA 1
ATOM 784 C C . GLU A 1 92 ? 18.044 -13.003 -28.213 1.00 96.62 92 GLU A C 1
ATOM 786 O O . GLU A 1 92 ? 18.930 -12.194 -27.939 1.00 96.62 92 GLU A O 1
ATOM 791 N N . GLU A 1 93 ? 16.770 -12.640 -28.398 1.00 96.31 93 GLU A N 1
ATOM 792 C CA . GLU A 1 93 ? 16.277 -11.257 -28.303 1.00 96.31 93 GLU A CA 1
ATOM 793 C C . GLU A 1 93 ? 16.587 -10.642 -26.930 1.00 96.31 93 GLU A C 1
ATOM 795 O O . GLU A 1 93 ? 16.968 -9.476 -26.825 1.00 96.31 93 GLU A O 1
ATOM 800 N N . ILE A 1 94 ? 16.465 -11.435 -25.860 1.00 95.75 94 ILE A N 1
ATOM 801 C CA . ILE A 1 94 ? 16.782 -10.997 -24.497 1.00 95.75 94 ILE A CA 1
ATOM 802 C C . ILE A 1 94 ? 18.279 -10.717 -24.341 1.00 95.75 94 ILE A C 1
ATOM 804 O O . ILE A 1 94 ? 18.649 -9.694 -23.758 1.00 95.75 94 ILE A O 1
ATOM 808 N N . GLU A 1 95 ? 19.148 -11.615 -24.812 1.00 96.75 95 GLU A N 1
ATOM 809 C CA . GLU A 1 95 ? 20.599 -11.420 -24.714 1.00 96.75 95 GLU A CA 1
ATOM 810 C C . GLU A 1 95 ? 21.071 -10.228 -25.550 1.00 96.75 95 GLU A C 1
ATOM 812 O O . GLU A 1 95 ? 21.883 -9.435 -25.069 1.00 96.75 95 GLU A O 1
ATOM 817 N N . GLU A 1 96 ? 20.507 -10.028 -26.742 1.00 96.50 96 GLU A N 1
ATOM 818 C CA . GLU A 1 96 ? 20.776 -8.841 -27.552 1.00 96.50 96 GLU A CA 1
ATOM 819 C C . GLU A 1 96 ? 20.327 -7.568 -26.824 1.00 96.50 96 GLU A C 1
ATOM 821 O O . GLU A 1 96 ? 21.129 -6.649 -26.614 1.00 96.50 96 GLU A O 1
ATOM 826 N N . PHE A 1 97 ? 19.080 -7.536 -26.340 1.00 96.44 97 PHE A N 1
ATOM 827 C CA . PHE A 1 97 ? 18.531 -6.389 -25.623 1.00 96.44 97 PHE A CA 1
ATOM 828 C C . PHE A 1 97 ? 19.384 -6.004 -24.413 1.00 96.44 97 PHE A C 1
ATOM 830 O O . PHE A 1 97 ? 19.609 -4.814 -24.175 1.00 96.44 97 PHE A O 1
ATOM 837 N N . LYS A 1 98 ? 19.926 -6.986 -23.677 1.00 96.06 98 LYS A N 1
ATOM 838 C CA . LYS A 1 98 ? 20.759 -6.747 -22.489 1.00 96.06 98 LYS A CA 1
ATOM 839 C C . LYS A 1 98 ? 21.998 -5.885 -22.759 1.00 96.06 98 LYS A C 1
ATOM 841 O O . LYS A 1 98 ? 22.523 -5.292 -21.809 1.00 96.06 98 LYS A O 1
ATOM 846 N N . THR A 1 99 ? 22.450 -5.793 -24.008 1.00 96.12 99 THR A N 1
ATOM 847 C CA . THR A 1 99 ? 23.612 -4.986 -24.419 1.00 96.12 99 THR A CA 1
ATOM 848 C C . THR A 1 99 ? 23.270 -3.532 -24.768 1.00 96.12 99 THR A C 1
ATOM 850 O O . THR A 1 99 ? 24.170 -2.706 -24.914 1.00 96.12 99 THR A O 1
ATOM 853 N N . THR A 1 100 ? 21.982 -3.193 -24.869 1.00 96.00 100 THR A N 1
ATOM 854 C CA . THR A 1 100 ? 21.505 -1.878 -25.320 1.00 96.00 100 THR A CA 1
ATOM 855 C C . THR A 1 100 ? 21.440 -0.841 -24.192 1.00 96.00 100 THR A C 1
ATOM 857 O O . THR A 1 100 ? 21.367 -1.174 -23.007 1.00 96.00 100 THR A O 1
ATOM 860 N N . GLU A 1 101 ? 21.395 0.447 -24.551 1.00 94.81 101 GLU A N 1
ATOM 861 C CA . GLU A 1 101 ? 21.136 1.526 -23.584 1.00 94.81 101 GLU A CA 1
ATOM 862 C C . GLU A 1 101 ? 19.713 1.442 -23.002 1.00 94.81 101 GLU A C 1
ATOM 864 O O . GLU A 1 101 ? 19.515 1.657 -21.807 1.00 94.81 101 GLU A O 1
ATOM 869 N N . ALA A 1 102 ? 18.735 1.012 -23.808 1.00 94.75 102 ALA A N 1
ATOM 870 C CA . ALA A 1 102 ? 17.353 0.815 -23.372 1.00 94.75 102 ALA A CA 1
ATOM 871 C C . ALA A 1 102 ? 17.232 -0.209 -22.228 1.00 94.75 102 ALA A C 1
ATOM 873 O O . ALA A 1 102 ? 16.365 -0.084 -21.363 1.00 94.75 102 ALA A O 1
ATOM 874 N N . HIS A 1 103 ? 18.132 -1.192 -22.155 1.00 96.38 103 HIS A N 1
ATOM 875 C CA . HIS A 1 103 ? 18.181 -2.111 -21.020 1.00 96.38 103 HIS A CA 1
ATOM 876 C C . HIS A 1 103 ? 18.639 -1.443 -19.719 1.00 96.38 103 HIS A C 1
ATOM 878 O O . HIS A 1 103 ? 18.153 -1.803 -18.643 1.00 96.38 103 HIS A O 1
ATOM 884 N N . LYS A 1 104 ? 19.540 -0.454 -19.782 1.00 94.62 104 LYS A N 1
ATOM 885 C CA . LYS A 1 104 ? 19.894 0.338 -18.595 1.00 94.62 104 LYS A CA 1
ATOM 886 C C . LYS A 1 104 ? 18.695 1.156 -18.128 1.00 94.62 104 LYS A C 1
ATOM 888 O O . LYS A 1 104 ? 18.395 1.147 -16.939 1.00 94.62 104 LYS A O 1
ATOM 893 N N . ASP A 1 105 ? 17.966 1.764 -19.060 1.00 95.25 105 ASP A N 1
ATOM 894 C CA . ASP A 1 105 ? 16.741 2.506 -18.752 1.00 95.25 105 ASP A CA 1
ATOM 895 C C . ASP A 1 105 ? 15.665 1.619 -18.114 1.00 95.25 105 ASP A C 1
ATOM 897 O O . ASP A 1 105 ? 15.074 2.000 -17.103 1.00 95.25 105 ASP A O 1
ATOM 901 N N . LEU A 1 106 ? 15.466 0.400 -18.629 1.00 96.06 106 LEU A N 1
ATOM 902 C CA . LEU A 1 106 ? 14.565 -0.579 -18.017 1.00 96.06 106 LEU A CA 1
ATOM 903 C C . LEU A 1 106 ? 14.986 -0.923 -16.584 1.00 96.06 106 LEU A C 1
ATOM 905 O O . LEU A 1 106 ? 14.148 -0.940 -15.683 1.00 96.06 106 LEU A O 1
ATOM 909 N N . LYS A 1 107 ? 16.278 -1.192 -16.355 1.00 95.06 107 LYS A N 1
ATOM 910 C CA . LYS A 1 107 ? 16.799 -1.486 -15.013 1.00 95.06 107 LYS A CA 1
ATOM 911 C C . LYS A 1 107 ? 16.523 -0.341 -14.048 1.00 95.06 107 LYS A C 1
ATOM 913 O O . LYS A 1 107 ? 16.016 -0.594 -12.957 1.00 95.06 107 LYS A O 1
ATOM 918 N N . THR A 1 108 ? 16.797 0.894 -14.459 1.00 93.75 108 THR A N 1
ATOM 919 C CA . THR A 1 108 ? 16.513 2.092 -13.661 1.00 93.75 108 THR A CA 1
ATOM 920 C C . THR A 1 108 ? 15.016 2.233 -13.384 1.00 93.75 108 THR A C 1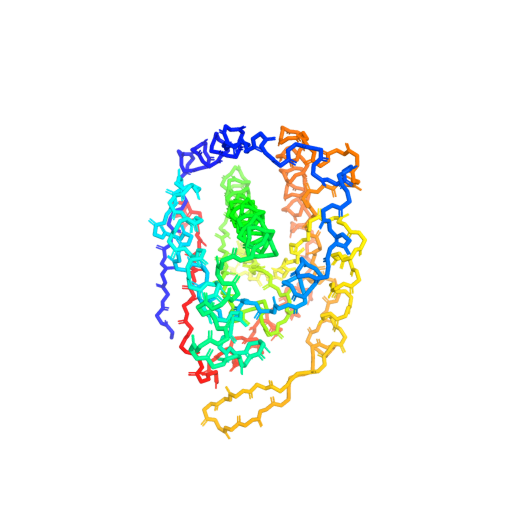
ATOM 922 O O . THR A 1 108 ? 14.632 2.507 -12.250 1.00 93.75 108 THR A O 1
ATOM 925 N N . ALA A 1 109 ? 14.152 1.972 -14.371 1.00 94.00 109 ALA A N 1
ATOM 926 C CA . ALA A 1 109 ? 12.699 2.047 -14.207 1.00 94.00 109 ALA A CA 1
ATOM 927 C C . ALA A 1 109 ? 12.177 1.003 -13.207 1.00 94.00 109 ALA A C 1
ATOM 929 O O . ALA A 1 109 ? 11.391 1.331 -12.315 1.00 94.00 109 ALA A O 1
ATOM 930 N N . ILE A 1 110 ? 12.653 -0.242 -13.304 1.00 94.88 110 ILE A N 1
ATOM 931 C CA . ILE A 1 110 ? 12.325 -1.310 -12.351 1.00 94.88 110 ILE A CA 1
ATOM 932 C C . ILE A 1 110 ? 12.818 -0.940 -10.948 1.00 94.88 110 ILE A C 1
ATOM 934 O O . ILE A 1 110 ? 12.056 -1.050 -9.987 1.00 94.88 110 ILE A O 1
ATOM 938 N N . PHE A 1 111 ? 14.060 -0.460 -10.822 1.00 94.50 111 PHE A N 1
ATOM 939 C CA . PHE A 1 111 ? 14.635 -0.050 -9.537 1.00 94.50 111 PHE A CA 1
ATOM 940 C C . PHE A 1 111 ? 13.817 1.081 -8.899 1.00 94.50 111 PHE A C 1
ATOM 942 O O . PHE A 1 111 ? 13.470 1.007 -7.720 1.00 94.50 111 PHE A O 1
ATOM 949 N N . TYR A 1 112 ? 13.432 2.080 -9.698 1.00 92.00 112 TYR A N 1
ATOM 950 C CA . TYR A 1 112 ? 12.600 3.203 -9.271 1.00 92.00 112 TYR A CA 1
ATOM 951 C C . TYR A 1 112 ? 11.240 2.734 -8.748 1.00 92.00 112 TYR A C 1
ATOM 953 O O . TYR A 1 112 ? 10.853 3.074 -7.629 1.00 92.00 112 TYR A O 1
ATOM 961 N N . ARG A 1 113 ? 10.537 1.893 -9.517 1.00 90.50 113 ARG A N 1
ATOM 962 C CA . ARG A 1 113 ? 9.214 1.378 -9.134 1.00 90.50 113 ARG A CA 1
ATOM 963 C C . ARG A 1 113 ? 9.273 0.521 -7.874 1.00 90.50 113 ARG A C 1
ATOM 965 O O . ARG A 1 113 ? 8.433 0.690 -6.996 1.00 90.50 113 ARG A O 1
ATOM 972 N N . LEU A 1 114 ? 10.265 -0.363 -7.752 1.00 92.75 114 LEU A N 1
ATOM 973 C CA . LEU A 1 114 ? 10.457 -1.178 -6.549 1.00 92.75 114 LEU A CA 1
ATOM 974 C C . LEU A 1 114 ? 10.794 -0.320 -5.323 1.00 92.75 114 LEU A C 1
ATOM 976 O O . LEU A 1 114 ? 10.276 -0.583 -4.241 1.00 92.75 114 LEU A O 1
ATOM 980 N N . ASN A 1 115 ? 11.595 0.738 -5.483 1.00 91.38 115 ASN A N 1
ATOM 981 C CA . ASN A 1 115 ? 11.844 1.700 -4.410 1.00 91.38 115 ASN A CA 1
ATOM 982 C C . ASN A 1 115 ? 10.543 2.373 -3.938 1.00 91.38 115 ASN A C 1
ATOM 984 O O . ASN A 1 115 ? 10.280 2.411 -2.738 1.00 91.38 115 ASN A O 1
ATOM 988 N N . THR A 1 116 ? 9.711 2.856 -4.867 1.00 87.31 116 THR A N 1
ATOM 989 C CA . THR A 1 116 ? 8.411 3.455 -4.525 1.00 87.31 116 THR A CA 1
ATOM 990 C C . THR A 1 116 ? 7.488 2.456 -3.828 1.00 87.31 116 THR A C 1
ATOM 992 O O . THR A 1 116 ? 6.844 2.809 -2.846 1.00 87.31 116 THR A O 1
ATOM 995 N N . LEU A 1 117 ? 7.455 1.203 -4.288 1.00 88.06 117 LEU A N 1
ATOM 996 C CA . LEU A 1 117 ? 6.631 0.152 -3.686 1.00 88.06 117 LEU A CA 1
ATOM 997 C C . LEU A 1 117 ? 7.056 -0.197 -2.264 1.00 88.06 117 LEU A C 1
ATOM 999 O O . LEU A 1 117 ? 6.204 -0.379 -1.400 1.00 88.06 117 LEU A O 1
ATOM 1003 N N . TYR A 1 118 ? 8.360 -0.254 -2.004 1.00 91.06 118 TYR A N 1
ATOM 1004 C CA . TYR A 1 118 ? 8.863 -0.476 -0.653 1.00 91.06 118 TYR A CA 1
ATOM 1005 C C . TYR A 1 118 ? 8.411 0.634 0.308 1.00 91.06 118 TYR A C 1
ATOM 1007 O O . TYR A 1 118 ? 7.996 0.352 1.433 1.00 91.06 118 TYR A O 1
ATOM 1015 N N . ASP A 1 119 ? 8.456 1.891 -0.143 1.00 88.00 119 ASP A N 1
ATOM 1016 C CA . ASP A 1 119 ? 7.981 3.032 0.644 1.00 88.00 119 ASP A CA 1
ATOM 1017 C C . ASP A 1 119 ? 6.470 2.949 0.901 1.00 88.00 119 ASP A C 1
ATOM 1019 O O . ASP A 1 119 ? 6.031 3.200 2.024 1.00 88.00 119 ASP A O 1
ATOM 1023 N N . SER A 1 120 ? 5.685 2.521 -0.092 1.00 86.06 120 SER A N 1
ATOM 1024 C CA . SER A 1 120 ? 4.250 2.263 0.074 1.00 86.06 120 SER A CA 1
ATOM 1025 C C . SER A 1 120 ? 3.966 1.164 1.102 1.00 86.06 120 SER A C 1
ATOM 1027 O O . SER A 1 120 ? 3.162 1.392 2.001 1.00 86.06 120 SER A O 1
ATOM 1029 N N . PHE A 1 121 ? 4.666 0.024 1.058 1.00 88.06 121 PHE A N 1
ATOM 1030 C CA . PHE A 1 121 ? 4.475 -1.048 2.047 1.00 88.06 121 PHE A CA 1
ATOM 1031 C C . PHE A 1 121 ? 4.819 -0.609 3.477 1.00 88.06 121 PHE A C 1
ATOM 1033 O O . PHE A 1 121 ? 4.122 -0.970 4.428 1.00 88.06 121 PHE A O 1
ATOM 1040 N N . LEU A 1 122 ? 5.871 0.200 3.653 1.00 90.38 122 LEU A N 1
ATOM 1041 C CA . LEU A 1 122 ? 6.183 0.778 4.963 1.00 90.38 122 LEU A CA 1
ATOM 1042 C C . LEU A 1 122 ? 5.064 1.694 5.465 1.00 90.38 122 LEU A C 1
ATOM 1044 O O . LEU A 1 122 ? 4.701 1.617 6.639 1.00 90.38 122 LEU A O 1
ATOM 1048 N N . LEU A 1 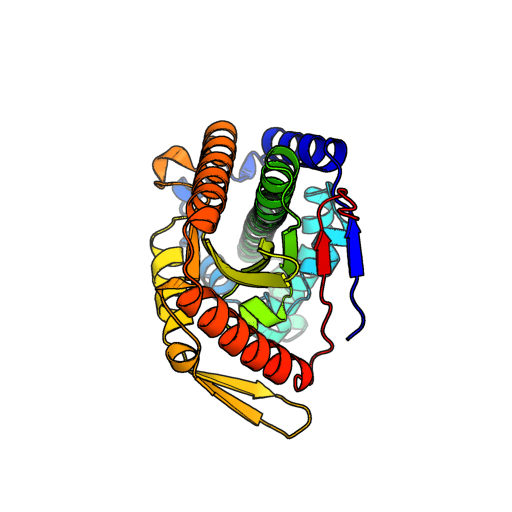123 ? 4.519 2.543 4.593 1.00 89.44 123 LEU A N 1
ATOM 1049 C CA . LEU A 1 123 ? 3.432 3.455 4.947 1.00 89.44 123 LEU A CA 1
ATOM 1050 C C . LEU A 1 123 ? 2.139 2.708 5.279 1.00 89.44 123 LEU A C 1
ATOM 1052 O O . LEU A 1 123 ? 1.469 3.071 6.240 1.00 89.44 123 LEU A O 1
ATOM 1056 N N . GLU A 1 124 ? 1.805 1.640 4.557 1.00 89.00 124 GLU A N 1
ATOM 1057 C CA . GLU A 1 124 ? 0.656 0.789 4.888 1.00 89.00 124 GLU A CA 1
ATOM 1058 C C . GLU A 1 124 ? 0.790 0.168 6.276 1.00 89.00 124 GLU A C 1
ATOM 1060 O O . GLU A 1 124 ? -0.120 0.281 7.102 1.00 89.00 124 GLU A O 1
ATOM 1065 N N . LYS A 1 125 ? 1.958 -0.407 6.582 1.00 89.44 125 LYS A N 1
ATOM 1066 C CA . LYS A 1 125 ? 2.236 -0.951 7.917 1.00 89.44 125 LYS A CA 1
ATOM 1067 C C . LYS A 1 125 ? 2.159 0.136 8.993 1.00 89.44 125 LYS A C 1
ATOM 1069 O O . LYS A 1 125 ? 1.656 -0.112 10.087 1.00 89.44 125 LYS A O 1
ATOM 1074 N N . PHE A 1 126 ? 2.604 1.352 8.675 1.00 92.00 126 PHE A N 1
ATOM 1075 C CA . PHE A 1 126 ? 2.552 2.487 9.594 1.00 92.00 126 PHE A CA 1
ATOM 1076 C C . PHE A 1 126 ? 1.122 2.926 9.889 1.00 92.00 126 PHE A C 1
ATOM 1078 O O . PHE A 1 126 ? 0.792 3.142 11.051 1.00 92.00 126 PHE A O 1
ATOM 1085 N N . LYS A 1 127 ? 0.240 2.960 8.883 1.00 92.56 127 LYS A N 1
ATOM 1086 C CA . LYS A 1 127 ? -1.192 3.240 9.076 1.00 92.56 127 LYS A CA 1
ATOM 1087 C C . LYS A 1 127 ? -1.832 2.244 10.040 1.00 92.56 127 LYS A C 1
ATOM 1089 O O . LYS A 1 127 ? -2.506 2.662 10.978 1.00 92.56 127 LYS A O 1
ATOM 1094 N N . ILE A 1 128 ? -1.573 0.946 9.855 1.00 91.50 128 ILE A N 1
ATOM 1095 C CA . ILE A 1 128 ? -2.044 -0.114 10.763 1.00 91.50 128 ILE A CA 1
ATOM 1096 C C . ILE A 1 128 ? -1.558 0.160 12.193 1.00 91.50 128 ILE A C 1
ATOM 1098 O O . ILE A 1 128 ? -2.342 0.112 13.137 1.00 91.50 128 ILE A O 1
ATOM 1102 N N . TYR A 1 129 ? -0.280 0.499 12.365 1.00 92.19 129 TYR A N 1
ATOM 1103 C CA . TYR A 1 129 ? 0.289 0.772 13.685 1.00 92.19 129 TYR A CA 1
ATOM 1104 C C . TYR A 1 129 ? -0.231 2.069 14.315 1.00 92.19 129 TYR A C 1
ATOM 1106 O O . TYR A 1 129 ? -0.410 2.101 15.528 1.00 92.19 129 TYR A O 1
ATOM 1114 N N . CYS A 1 130 ? -0.541 3.105 13.531 1.00 93.12 130 CYS A N 1
ATOM 1115 C CA . CYS A 1 130 ? -1.231 4.295 14.031 1.00 93.12 130 CYS A CA 1
ATOM 1116 C C . CYS A 1 130 ? -2.597 3.939 14.621 1.00 93.12 130 CYS A C 1
ATOM 1118 O O . CYS A 1 130 ? -2.921 4.409 15.709 1.00 93.12 130 CYS A O 1
ATOM 1120 N N . PHE A 1 131 ? -3.382 3.096 13.940 1.00 92.19 131 PHE A N 1
ATOM 1121 C CA . PHE A 1 131 ? -4.682 2.657 14.458 1.00 92.19 131 PHE A CA 1
ATOM 1122 C C . PHE A 1 131 ? -4.530 1.914 15.786 1.00 92.19 131 PHE A C 1
ATOM 1124 O O . PHE A 1 131 ? -5.245 2.211 16.738 1.00 92.19 131 PHE A O 1
ATOM 1131 N N . LEU A 1 132 ? -3.575 0.984 15.871 1.00 90.69 132 LEU A N 1
ATOM 1132 C CA . LEU A 1 132 ? -3.336 0.205 17.089 1.00 90.69 132 LEU A CA 1
ATOM 1133 C C . LEU A 1 132 ? -2.832 1.083 18.239 1.00 90.69 132 LEU A C 1
ATOM 1135 O O . LEU A 1 132 ? -3.345 0.957 19.345 1.00 90.69 132 LEU A O 1
ATOM 1139 N N . LYS A 1 133 ? -1.899 2.006 17.973 1.00 91.44 133 LYS A N 1
ATOM 1140 C CA . LYS A 1 133 ? -1.411 2.981 18.957 1.00 91.44 133 LYS A CA 1
ATOM 1141 C C . LYS A 1 133 ? -2.550 3.828 19.513 1.00 91.44 133 LYS A C 1
ATOM 1143 O O . LYS A 1 133 ? -2.716 3.909 20.726 1.00 91.44 133 LYS A O 1
ATOM 1148 N N . GLN A 1 134 ? -3.351 4.422 18.629 1.00 91.12 134 GLN A N 1
ATOM 1149 C CA . GLN A 1 134 ? -4.462 5.274 19.039 1.00 91.12 134 GLN A CA 1
ATOM 1150 C C . GLN A 1 134 ? -5.514 4.472 19.813 1.00 91.12 134 GLN A C 1
ATOM 1152 O O . GLN A 1 134 ? -6.004 4.930 20.838 1.00 91.12 134 GLN A O 1
ATOM 1157 N N . ALA A 1 135 ? -5.832 3.250 19.374 1.00 86.75 135 ALA A N 1
ATOM 1158 C CA . ALA A 1 135 ? -6.736 2.370 20.106 1.00 86.75 135 ALA A CA 1
ATOM 1159 C C . ALA A 1 135 ? -6.197 2.015 21.500 1.00 86.75 135 ALA A C 1
ATOM 1161 O O . ALA A 1 135 ? -6.972 1.959 22.451 1.00 86.75 135 ALA A O 1
ATOM 1162 N N . GLU A 1 136 ? -4.886 1.805 21.655 1.00 86.38 136 GLU A N 1
ATOM 1163 C CA . GLU A 1 136 ? -4.284 1.569 22.970 1.00 86.38 136 GLU A CA 1
ATOM 1164 C C . GLU A 1 136 ? -4.378 2.785 23.897 1.00 86.38 136 GLU A C 1
ATOM 1166 O O . GLU A 1 136 ? -4.754 2.634 25.061 1.00 86.38 136 GLU A O 1
ATOM 1171 N N . GLU A 1 137 ? -4.091 3.983 23.385 1.00 88.06 137 GLU A N 1
ATOM 1172 C CA . GLU A 1 137 ? -4.220 5.247 24.127 1.00 88.06 137 GLU A CA 1
ATOM 1173 C C . GLU A 1 137 ? -5.662 5.483 24.602 1.00 88.06 137 GLU A C 1
ATOM 1175 O O . GLU A 1 137 ? -5.898 5.899 25.738 1.00 88.06 137 GLU A O 1
ATOM 1180 N N . GLU A 1 138 ? -6.624 5.113 23.760 1.00 85.31 138 GLU A N 1
ATOM 1181 C CA . GLU A 1 138 ? -8.066 5.191 23.998 1.00 85.31 138 GLU A CA 1
ATOM 1182 C C . GLU A 1 138 ? -8.632 3.992 24.789 1.00 85.31 138 GLU A C 1
ATOM 1184 O O . GLU A 1 138 ? -9.819 3.955 25.111 1.00 85.31 138 GLU A O 1
ATOM 1189 N N . LYS A 1 139 ? -7.799 2.997 25.135 1.00 83.88 139 LYS A N 1
ATOM 1190 C CA . LYS A 1 139 ? -8.194 1.744 25.816 1.00 83.88 139 LYS A CA 1
ATOM 1191 C C . LYS A 1 139 ? -9.294 0.959 25.085 1.00 83.88 139 LYS A C 1
ATOM 1193 O O . LYS A 1 139 ? -10.161 0.341 25.706 1.00 83.88 139 LYS A O 1
ATOM 1198 N N . MET A 1 140 ? -9.232 0.957 23.762 1.00 80.25 140 MET A N 1
ATOM 1199 C CA . MET A 1 140 ? -10.164 0.295 22.859 1.00 80.25 140 MET A CA 1
ATOM 1200 C C . MET A 1 140 ? -9.628 -1.081 22.422 1.00 80.25 140 MET A C 1
ATOM 1202 O O . MET A 1 140 ? -8.469 -1.217 22.025 1.00 80.25 140 MET A O 1
ATOM 1206 N N . ASP A 1 141 ? -10.473 -2.122 22.457 1.00 83.31 141 ASP A N 1
ATOM 1207 C CA . ASP A 1 141 ? -10.141 -3.416 21.835 1.00 83.31 141 ASP A CA 1
ATOM 1208 C C . ASP A 1 141 ? -10.352 -3.301 20.323 1.00 83.31 141 ASP A C 1
ATOM 1210 O O . ASP A 1 141 ? -11.480 -3.287 19.821 1.00 83.31 141 ASP A O 1
ATOM 1214 N N . MET A 1 142 ? -9.234 -3.187 19.609 1.00 85.00 142 MET A N 1
ATOM 1215 C CA . MET A 1 142 ? -9.195 -3.047 18.164 1.00 85.00 142 MET A CA 1
ATOM 1216 C C . MET A 1 142 ? -8.401 -4.185 17.531 1.00 85.00 142 MET A C 1
ATOM 1218 O O . MET A 1 142 ? -7.337 -4.602 17.999 1.00 85.00 142 MET A O 1
ATOM 1222 N N . ARG A 1 143 ? -8.925 -4.663 16.405 1.00 86.81 143 ARG A N 1
ATOM 1223 C CA . ARG A 1 143 ? -8.327 -5.700 15.571 1.00 86.81 143 ARG A CA 1
ATOM 1224 C C . ARG A 1 143 ? -8.270 -5.218 14.139 1.00 86.81 143 ARG A C 1
ATOM 1226 O O . ARG A 1 143 ? -9.265 -4.713 13.636 1.00 86.81 143 ARG A O 1
ATOM 1233 N N . ILE A 1 144 ? -7.145 -5.422 13.474 1.00 86.44 144 ILE A N 1
ATOM 1234 C CA . ILE A 1 144 ? -6.977 -5.038 12.075 1.00 86.44 144 ILE A CA 1
ATOM 1235 C C . ILE A 1 144 ? -6.679 -6.287 11.263 1.00 86.44 144 ILE A C 1
ATOM 1237 O O . ILE A 1 144 ? -5.769 -7.049 11.587 1.00 86.44 144 ILE A O 1
ATOM 1241 N N . LEU A 1 145 ? -7.480 -6.513 10.229 1.00 82.62 145 LEU A N 1
ATOM 1242 C CA . LEU A 1 145 ? -7.313 -7.605 9.282 1.00 82.62 145 LEU A CA 1
ATOM 1243 C C . LEU A 1 145 ? -6.741 -7.043 7.984 1.00 82.62 145 LEU A C 1
ATOM 1245 O O . LEU A 1 145 ? -7.351 -6.169 7.371 1.00 82.62 145 LEU A O 1
ATOM 1249 N N . GLN A 1 146 ? -5.599 -7.575 7.562 1.00 81.81 146 GLN A N 1
ATOM 1250 C CA . GLN A 1 146 ? -4.981 -7.276 6.272 1.00 81.81 146 GLN A CA 1
ATOM 1251 C C . GLN A 1 146 ? -4.863 -8.561 5.449 1.00 81.81 146 GLN A C 1
ATOM 1253 O O . GLN A 1 146 ? -4.546 -9.631 5.984 1.00 81.81 146 GLN A O 1
ATOM 1258 N N . SER A 1 147 ? -5.123 -8.449 4.146 1.00 74.19 147 SER A N 1
ATOM 1259 C CA . SER A 1 147 ? -4.947 -9.535 3.185 1.00 74.19 147 SER A CA 1
ATOM 1260 C C . SER A 1 147 ? -4.775 -8.991 1.777 1.00 74.19 147 SER A C 1
ATOM 1262 O O . SER A 1 147 ? -5.567 -8.154 1.350 1.00 74.19 147 SER A O 1
ATOM 1264 N N . ASP A 1 148 ? -3.849 -9.565 1.013 1.00 68.44 148 ASP A N 1
ATOM 1265 C CA . ASP A 1 148 ? -3.715 -9.291 -0.424 1.00 68.44 148 ASP A CA 1
ATOM 1266 C C . ASP A 1 148 ? -5.029 -9.583 -1.175 1.00 68.44 148 ASP A C 1
ATOM 1268 O O . ASP A 1 148 ? -5.376 -8.914 -2.149 1.00 68.44 148 ASP A O 1
ATOM 1272 N N . ASN A 1 149 ? -5.812 -10.559 -0.694 1.00 68.69 149 ASN A N 1
ATOM 1273 C CA . ASN A 1 149 ? -7.112 -10.864 -1.277 1.00 68.69 149 ASN A CA 1
ATOM 1274 C C . ASN A 1 149 ? -8.145 -9.765 -0.992 1.00 68.69 149 ASN A C 1
ATOM 1276 O O . ASN A 1 149 ? -9.002 -9.568 -1.842 1.00 68.69 149 ASN A O 1
ATOM 1280 N N . LEU A 1 150 ? -8.085 -9.037 0.134 1.00 73.12 150 LEU A N 1
ATOM 1281 C CA . LEU A 1 150 ? -9.033 -7.949 0.436 1.00 73.12 150 LEU A CA 1
ATOM 1282 C C . LEU A 1 150 ? -8.895 -6.792 -0.563 1.00 73.12 150 LEU A C 1
ATOM 1284 O O . LEU A 1 150 ? -9.909 -6.330 -1.098 1.00 73.12 150 LEU A O 1
ATOM 1288 N N . ASP A 1 151 ? -7.666 -6.396 -0.902 1.00 70.25 151 ASP A N 1
ATOM 1289 C CA . ASP A 1 151 ? -7.433 -5.389 -1.944 1.00 70.25 151 ASP A CA 1
ATOM 1290 C C . ASP A 1 151 ? -7.868 -5.923 -3.321 1.00 70.25 151 ASP A C 1
ATOM 1292 O O . ASP A 1 151 ? -8.668 -5.302 -4.035 1.00 70.25 151 ASP A O 1
ATOM 1296 N N . MET A 1 152 ? -7.452 -7.149 -3.665 1.00 62.88 152 MET A N 1
ATOM 1297 C CA . MET A 1 152 ? -7.854 -7.794 -4.921 1.00 62.88 152 MET A CA 1
ATOM 1298 C C . MET A 1 152 ? -9.371 -7.988 -5.049 1.00 62.88 152 MET A C 1
ATOM 1300 O O . MET A 1 152 ? -9.892 -8.001 -6.166 1.00 62.88 152 MET A O 1
ATOM 1304 N N . LEU A 1 153 ? -10.097 -8.131 -3.941 1.00 62.44 153 LEU A N 1
ATOM 1305 C CA . LEU A 1 153 ? -11.531 -8.395 -3.926 1.00 62.44 153 LEU A CA 1
ATOM 1306 C C . LEU A 1 153 ? -12.379 -7.128 -3.875 1.00 62.44 153 LEU A C 1
ATOM 1308 O O . LEU A 1 153 ? -13.431 -7.047 -4.505 1.00 62.44 153 LEU A O 1
ATOM 1312 N N . LEU A 1 154 ? -11.965 -6.143 -3.096 1.00 63.00 154 LEU A N 1
ATOM 1313 C CA . LEU A 1 154 ? -12.847 -5.046 -2.689 1.00 63.00 154 LEU A CA 1
ATOM 1314 C C . LEU A 1 154 ? -12.160 -3.693 -2.799 1.00 63.00 154 LEU A C 1
ATOM 1316 O O . LEU A 1 154 ? -12.794 -2.667 -2.580 1.00 63.00 154 LEU A O 1
ATOM 1320 N N . GLY A 1 155 ? -10.871 -3.688 -3.148 1.00 68.50 155 GLY A N 1
ATOM 1321 C CA . GLY A 1 155 ? -10.037 -2.501 -3.060 1.00 68.50 155 GLY A CA 1
ATOM 1322 C C . GLY A 1 155 ? -9.837 -2.029 -1.623 1.00 68.50 155 GLY A C 1
ATOM 1323 O O . GLY A 1 155 ? -9.615 -0.841 -1.443 1.00 68.50 155 GLY A O 1
ATOM 1324 N N . ILE A 1 156 ? -10.013 -2.908 -0.629 1.00 78.75 156 ILE A N 1
ATOM 1325 C CA . ILE A 1 156 ? -9.875 -2.598 0.798 1.00 78.75 156 ILE A CA 1
ATOM 1326 C C . ILE A 1 156 ? -8.483 -3.032 1.236 1.00 78.75 156 ILE A C 1
ATOM 1328 O O . ILE A 1 156 ? -8.176 -4.222 1.191 1.00 78.75 156 ILE A O 1
ATOM 1332 N N . ASP A 1 157 ? -7.671 -2.091 1.698 1.00 81.94 157 ASP A N 1
ATOM 1333 C CA . ASP A 1 157 ? -6.294 -2.376 2.102 1.00 81.94 157 ASP A CA 1
ATOM 1334 C C . ASP A 1 157 ? -6.249 -3.055 3.472 1.00 81.94 157 ASP A C 1
ATOM 1336 O O . ASP A 1 157 ? -5.515 -4.022 3.678 1.00 81.94 157 ASP A O 1
ATOM 1340 N N . PHE A 1 158 ? -7.084 -2.604 4.410 1.00 85.94 158 PHE A N 1
ATOM 1341 C CA . PHE A 1 158 ? -7.283 -3.297 5.679 1.00 85.94 158 PHE A CA 1
ATOM 1342 C C . PHE A 1 158 ? -8.643 -2.987 6.305 1.00 85.94 158 PHE A C 1
ATOM 1344 O O . PHE A 1 158 ? -9.252 -1.936 6.097 1.00 85.94 158 PHE A O 1
ATOM 1351 N N . LEU A 1 159 ? -9.123 -3.942 7.093 1.00 85.81 159 LEU A N 1
ATOM 1352 C CA . LEU A 1 159 ? -10.377 -3.865 7.821 1.00 85.81 159 LEU A CA 1
ATOM 1353 C C . LEU A 1 159 ? -10.097 -3.634 9.299 1.00 85.81 159 LEU A C 1
ATOM 1355 O O . LEU A 1 159 ? -9.364 -4.400 9.923 1.00 85.81 159 LEU A O 1
ATOM 1359 N N . VAL A 1 160 ? -10.715 -2.605 9.864 1.00 87.25 160 VAL A N 1
ATOM 1360 C CA . VAL A 1 160 ? -10.637 -2.282 11.286 1.00 87.25 160 VAL A CA 1
ATOM 1361 C C . VAL A 1 160 ? -11.895 -2.813 11.962 1.00 87.25 160 VAL A C 1
ATOM 1363 O O . VAL A 1 160 ? -13.007 -2.439 11.607 1.00 87.25 160 VAL A O 1
ATOM 1366 N N . ASN A 1 161 ? -11.727 -3.710 12.926 1.00 85.50 161 ASN A N 1
ATOM 1367 C CA . ASN A 1 161 ? -12.785 -4.199 13.797 1.00 85.50 161 ASN A CA 1
ATOM 1368 C C . ASN A 1 161 ? -12.605 -3.600 15.191 1.00 85.50 161 ASN A C 1
ATOM 1370 O O . ASN A 1 161 ? -11.607 -3.869 15.863 1.00 85.50 161 ASN A O 1
ATOM 1374 N N . ILE A 1 162 ? -13.603 -2.843 15.619 1.00 80.50 162 ILE A N 1
ATOM 1375 C CA . ILE A 1 162 ? -13.673 -2.204 16.924 1.00 80.50 162 ILE A CA 1
ATOM 1376 C C . ILE A 1 162 ? -14.670 -2.981 17.773 1.00 80.50 162 ILE A C 1
ATOM 1378 O O . ILE A 1 162 ? -15.842 -3.107 17.411 1.00 80.50 162 ILE A O 1
ATOM 1382 N N . ASN A 1 163 ? -14.208 -3.508 18.903 1.00 78.19 163 ASN A N 1
ATOM 1383 C CA . ASN A 1 163 ? -15.064 -4.173 19.873 1.00 78.19 163 ASN A CA 1
ATOM 1384 C C . ASN A 1 163 ? -15.528 -3.133 20.905 1.00 78.19 163 ASN A C 1
ATOM 1386 O O . ASN A 1 163 ? -14.755 -2.674 21.744 1.00 78.19 163 ASN A O 1
ATOM 1390 N N . ILE A 1 164 ? -16.804 -2.759 20.824 1.00 71.38 164 ILE A N 1
ATOM 1391 C CA . ILE A 1 164 ? -17.457 -1.788 21.702 1.00 71.38 164 ILE A CA 1
ATOM 1392 C C . ILE A 1 164 ? -18.239 -2.551 22.770 1.00 71.38 164 ILE A C 1
ATOM 1394 O O . ILE A 1 164 ? -19.177 -3.288 22.461 1.00 71.38 164 ILE A O 1
ATOM 1398 N N . ASN A 1 165 ? -17.881 -2.355 24.036 1.00 67.94 165 ASN A N 1
ATOM 1399 C CA . ASN A 1 165 ? -18.628 -2.915 25.159 1.00 67.94 165 ASN A CA 1
ATOM 1400 C C . ASN A 1 165 ? -19.832 -2.022 25.483 1.00 67.94 165 ASN A C 1
ATOM 1402 O O . ASN A 1 165 ? -19.666 -0.853 25.820 1.00 67.94 165 ASN A O 1
ATOM 1406 N N . SER A 1 166 ? -21.041 -2.579 25.419 1.00 64.31 166 SER A N 1
ATOM 1407 C CA . SER A 1 166 ? -22.286 -1.898 25.783 1.00 64.31 166 SER A CA 1
ATOM 1408 C C . SER A 1 166 ? -23.182 -2.849 26.576 1.00 64.31 166 SER A C 1
ATOM 1410 O O . SER A 1 166 ? -23.543 -3.913 26.082 1.00 64.31 166 SER A O 1
ATOM 1412 N N . GLU A 1 167 ? -23.501 -2.492 27.825 1.00 66.19 167 GLU A N 1
ATOM 1413 C CA . GLU A 1 167 ? -24.445 -3.224 28.695 1.00 66.19 167 GLU A CA 1
ATOM 1414 C C . GLU A 1 167 ? -24.203 -4.750 28.776 1.00 66.19 167 GLU A C 1
ATOM 1416 O O . GLU A 1 167 ? -25.131 -5.553 28.761 1.00 66.19 167 GLU A O 1
ATOM 1421 N N . GLY A 1 168 ? -22.935 -5.174 28.837 1.00 66.25 168 GLY A N 1
ATOM 1422 C CA . GLY A 1 168 ? -22.560 -6.595 28.897 1.00 66.25 168 GLY A CA 1
ATOM 1423 C C . GLY A 1 168 ? -22.551 -7.325 27.546 1.00 66.25 168 GLY A C 1
ATOM 1424 O O . GLY A 1 168 ? -22.227 -8.509 27.500 1.00 66.25 168 GLY A O 1
ATOM 1425 N N . ASN A 1 169 ? -22.845 -6.630 26.445 1.00 61.88 169 ASN A N 1
ATOM 1426 C CA . ASN A 1 169 ? -22.708 -7.124 25.078 1.00 61.88 169 ASN A CA 1
ATOM 1427 C C . ASN A 1 169 ? -21.490 -6.496 24.386 1.00 61.88 169 ASN A C 1
ATOM 1429 O O . ASN A 1 169 ? -21.195 -5.315 24.565 1.00 61.88 169 ASN A O 1
ATOM 1433 N N . ILE A 1 170 ? -20.809 -7.279 23.546 1.00 69.56 170 ILE A N 1
ATOM 1434 C CA . ILE A 1 170 ? -19.745 -6.780 22.666 1.00 69.56 170 ILE A CA 1
ATOM 1435 C C . ILE A 1 170 ? -20.350 -6.521 21.287 1.00 69.56 170 ILE A C 1
ATOM 1437 O O . ILE A 1 170 ? -20.637 -7.457 20.532 1.00 69.56 170 ILE A O 1
ATOM 1441 N N . LEU A 1 171 ? -20.538 -5.249 20.949 1.00 70.69 171 LEU A N 1
ATOM 1442 C CA . LEU A 1 171 ? -20.852 -4.812 19.594 1.00 70.69 171 LEU A CA 1
ATOM 1443 C C . LEU A 1 171 ? -19.558 -4.763 18.783 1.00 70.69 171 LEU A C 1
ATOM 1445 O O . LEU A 1 171 ? -18.573 -4.166 19.199 1.00 70.69 171 LEU A O 1
ATOM 1449 N N . LYS A 1 172 ? -19.561 -5.407 17.617 1.00 74.50 172 LYS A N 1
ATOM 1450 C CA . LYS A 1 172 ? -18.436 -5.364 16.681 1.00 74.50 172 LYS A CA 1
ATOM 1451 C C . LYS A 1 172 ? -18.760 -4.387 15.574 1.00 74.50 172 LYS A C 1
ATOM 1453 O O . LYS A 1 172 ? -19.731 -4.601 14.846 1.00 74.50 172 LYS A O 1
ATOM 1458 N N . PHE A 1 173 ? -17.960 -3.339 15.467 1.00 81.06 173 PHE A N 1
ATOM 1459 C CA . PHE A 1 173 ? -18.063 -2.372 14.392 1.00 81.06 173 PHE A CA 1
ATOM 1460 C C . PHE A 1 173 ? -16.914 -2.567 13.408 1.00 81.06 173 PHE A C 1
ATOM 1462 O O . PHE A 1 173 ? -15.746 -2.506 13.785 1.00 81.06 173 PHE A O 1
ATOM 1469 N N . TYR A 1 174 ? -17.264 -2.806 12.146 1.00 84.62 174 TYR A N 1
ATOM 1470 C CA . TYR A 1 174 ? -16.313 -2.986 11.059 1.00 84.62 174 TYR A CA 1
ATOM 1471 C C . TYR A 1 174 ? -16.221 -1.704 10.225 1.00 84.62 174 TYR A C 1
ATOM 1473 O O . TYR A 1 174 ? -17.238 -1.191 9.759 1.00 84.62 174 TYR A O 1
ATOM 1481 N N . GLN A 1 175 ? -15.002 -1.210 10.030 1.00 85.56 175 GLN A N 1
ATOM 1482 C CA . GLN A 1 175 ? -14.681 -0.084 9.161 1.00 85.56 175 GLN A CA 1
ATOM 1483 C C . GLN A 1 175 ? -13.707 -0.557 8.079 1.00 85.56 175 GLN A C 1
ATOM 1485 O O . GLN A 1 175 ? -12.702 -1.210 8.371 1.00 85.56 175 GLN A O 1
ATOM 1490 N N . PHE A 1 176 ? -14.001 -0.226 6.829 1.00 87.12 176 PHE A N 1
ATOM 1491 C CA . PHE A 1 176 ? -13.215 -0.627 5.669 1.00 87.12 176 PHE A CA 1
ATOM 1492 C C . PHE A 1 176 ? -12.329 0.537 5.230 1.00 87.12 176 PHE A C 1
ATOM 1494 O O . PHE A 1 176 ? -12.839 1.607 4.897 1.00 87.12 176 PHE A O 1
ATOM 1501 N N . ILE A 1 177 ? -11.009 0.351 5.263 1.00 88.50 177 ILE A N 1
ATOM 1502 C CA . ILE A 1 177 ? -10.056 1.421 4.960 1.00 88.50 177 ILE A CA 1
ATOM 1503 C C . ILE A 1 177 ? -9.502 1.252 3.546 1.00 88.50 177 ILE A C 1
ATOM 1505 O O . ILE A 1 177 ? -9.020 0.179 3.179 1.00 88.50 177 ILE A O 1
ATOM 1509 N N . HIS A 1 178 ? -9.552 2.343 2.784 1.00 87.50 178 HIS A N 1
ATOM 1510 C CA . HIS A 1 178 ? -8.963 2.485 1.458 1.00 87.50 178 HIS A CA 1
ATOM 1511 C C . HIS A 1 178 ? -7.755 3.416 1.539 1.00 87.50 178 HIS A C 1
ATOM 1513 O O . HIS A 1 178 ? -7.876 4.633 1.661 1.00 87.50 178 HIS A O 1
ATOM 1519 N N . SER A 1 179 ? -6.573 2.831 1.500 1.00 86.25 179 SER A N 1
ATOM 1520 C CA . SER A 1 179 ? -5.289 3.507 1.493 1.00 86.25 179 SER A CA 1
ATOM 1521 C C . SER A 1 179 ? -5.010 4.062 0.099 1.00 86.25 179 SER A C 1
ATOM 1523 O O . SER A 1 179 ? -4.886 3.324 -0.876 1.00 86.25 179 SER A O 1
ATOM 1525 N N . ILE A 1 180 ? -4.865 5.379 -0.007 1.00 84.81 180 ILE A N 1
ATOM 1526 C CA . ILE A 1 180 ? -4.422 6.016 -1.249 1.00 84.81 180 ILE A CA 1
ATOM 1527 C C . ILE A 1 180 ? -3.240 6.927 -0.982 1.00 84.81 180 ILE A C 1
ATOM 1529 O O . ILE A 1 180 ? -3.101 7.514 0.091 1.00 84.81 180 ILE A O 1
ATOM 1533 N N . ASN A 1 181 ? -2.386 7.083 -1.988 1.00 79.44 181 ASN A N 1
ATOM 1534 C CA . ASN A 1 181 ? -1.263 7.997 -1.857 1.00 79.44 181 ASN A CA 1
ATOM 1535 C C . ASN A 1 181 ? -1.699 9.469 -1.962 1.00 79.44 181 ASN A C 1
ATOM 1537 O O . ASN A 1 181 ? -0.940 10.332 -1.567 1.00 79.44 181 ASN A O 1
ATOM 1541 N N . GLY A 1 182 ? -2.914 9.776 -2.428 1.00 78.12 182 GLY A N 1
ATOM 1542 C CA . GLY A 1 182 ? -3.413 11.153 -2.539 1.00 78.12 182 GLY A CA 1
ATOM 1543 C C . GLY A 1 182 ? -3.090 11.832 -3.875 1.00 78.12 182 GLY A C 1
ATOM 1544 O O . GLY A 1 182 ? -3.367 13.015 -4.044 1.00 78.12 182 GLY A O 1
ATOM 1545 N N . SER A 1 183 ? -2.520 11.101 -4.840 1.00 76.25 183 SER A N 1
ATOM 1546 C CA . SER A 1 183 ? -2.452 11.547 -6.239 1.00 76.25 183 SER A CA 1
ATOM 1547 C C . SER A 1 183 ? -3.812 11.459 -6.924 1.00 76.25 183 SER A C 1
ATOM 1549 O O . SER A 1 183 ? -4.596 10.563 -6.609 1.00 76.25 183 SER A O 1
ATOM 1551 N N . GLU A 1 184 ? -4.055 12.314 -7.917 1.00 78.31 184 GLU A N 1
ATOM 1552 C CA . GLU A 1 184 ? -5.259 12.257 -8.759 1.00 78.31 184 GLU A CA 1
ATOM 1553 C C . GLU A 1 184 ? -5.495 10.849 -9.327 1.00 78.31 184 GLU A C 1
ATOM 1555 O O . GLU A 1 184 ? -6.566 10.277 -9.135 1.00 78.31 184 GLU A O 1
ATOM 1560 N N . GLN A 1 185 ? -4.450 10.207 -9.862 1.00 77.44 185 GLN A N 1
ATOM 1561 C CA . GLN A 1 185 ? -4.558 8.840 -10.383 1.00 77.44 185 GLN A CA 1
ATOM 1562 C C . GLN A 1 185 ? -4.946 7.817 -9.305 1.00 77.44 185 GLN A C 1
ATOM 1564 O O . GLN A 1 185 ? -5.574 6.804 -9.607 1.00 77.44 185 GLN A O 1
ATOM 1569 N N . SER A 1 186 ? -4.556 8.027 -8.042 1.00 77.25 186 SER A N 1
ATOM 1570 C CA . SER A 1 186 ? -4.963 7.129 -6.953 1.00 77.25 186 SER A CA 1
ATOM 1571 C C . SER A 1 186 ? -6.440 7.276 -6.590 1.00 77.25 186 SER A C 1
ATOM 1573 O O . SER A 1 186 ? -7.072 6.271 -6.273 1.00 77.25 186 SER A O 1
ATOM 1575 N N . PHE A 1 187 ? -6.999 8.484 -6.705 1.00 81.69 187 PHE A N 1
ATOM 1576 C CA . PHE A 1 187 ? -8.432 8.719 -6.533 1.00 81.69 187 PHE A CA 1
ATOM 1577 C C . PHE A 1 187 ? -9.236 8.106 -7.681 1.00 81.69 187 PHE A C 1
ATOM 1579 O O . PHE A 1 187 ? -10.190 7.375 -7.426 1.00 81.69 187 PHE A O 1
ATOM 1586 N N . GLU A 1 188 ? -8.814 8.319 -8.930 1.00 81.94 188 GLU A N 1
ATOM 1587 C CA . GLU A 1 188 ? -9.458 7.715 -10.105 1.00 81.94 188 GLU A CA 1
ATOM 1588 C C . GLU A 1 188 ? -9.487 6.186 -9.999 1.00 81.94 188 GLU A C 1
ATOM 1590 O O . GLU A 1 188 ? -10.545 5.566 -10.106 1.00 81.94 188 GLU A O 1
ATOM 1595 N N . ARG A 1 189 ? -8.343 5.567 -9.673 1.00 78.25 189 ARG A N 1
ATOM 1596 C CA . ARG A 1 189 ? -8.252 4.113 -9.467 1.00 78.25 189 ARG A CA 1
ATOM 1597 C C . ARG A 1 189 ? -9.143 3.621 -8.335 1.00 78.25 189 ARG A C 1
ATOM 1599 O O . ARG A 1 189 ? -9.660 2.508 -8.417 1.00 78.25 189 ARG A O 1
ATOM 1606 N N . LEU A 1 190 ? -9.290 4.394 -7.261 1.00 80.56 190 LEU A N 1
ATOM 1607 C CA . LEU A 1 190 ? -10.161 4.026 -6.152 1.00 80.56 190 LEU A CA 1
ATOM 1608 C C . LEU A 1 190 ? -11.635 4.037 -6.582 1.00 80.56 190 LEU A C 1
ATOM 1610 O O . LEU A 1 190 ? -12.359 3.082 -6.300 1.00 80.56 190 LEU A O 1
ATOM 1614 N N . GLU A 1 191 ? -12.068 5.065 -7.308 1.00 80.81 191 GLU A N 1
ATOM 1615 C CA . GLU A 1 191 ? -13.436 5.143 -7.828 1.00 80.81 191 GLU A CA 1
ATOM 1616 C C . GLU A 1 191 ? -13.727 4.028 -8.842 1.00 80.81 191 GLU A C 1
ATOM 1618 O O . GLU A 1 191 ? -14.755 3.352 -8.744 1.00 80.81 191 GLU A O 1
ATOM 1623 N N . GLU A 1 192 ? -12.779 3.728 -9.734 1.00 77.00 192 GLU A N 1
ATOM 1624 C CA . GLU A 1 192 ? -12.859 2.556 -10.608 1.00 77.00 192 GLU A CA 1
ATOM 1625 C C . GLU A 1 192 ? -12.980 1.255 -9.800 1.00 77.00 192 GLU A C 1
ATOM 1627 O O . GLU A 1 192 ? -13.837 0.414 -10.087 1.00 77.00 192 GLU A O 1
ATOM 1632 N N . LYS A 1 193 ? -12.153 1.079 -8.756 1.00 75.31 193 LYS A N 1
ATOM 1633 C CA . LYS A 1 193 ? -12.183 -0.105 -7.882 1.00 75.31 193 LYS A CA 1
ATOM 1634 C C . LYS A 1 193 ? -13.546 -0.280 -7.206 1.00 75.31 193 LYS A C 1
ATOM 1636 O O . LYS A 1 193 ? -13.977 -1.429 -7.098 1.00 75.31 193 LYS A O 1
ATOM 1641 N N . LYS A 1 194 ? -14.212 0.798 -6.772 1.00 73.81 194 LYS A N 1
ATOM 1642 C CA . LYS A 1 194 ? -15.531 0.768 -6.102 1.00 73.81 194 LYS A CA 1
ATOM 1643 C C . LYS A 1 194 ? -16.668 0.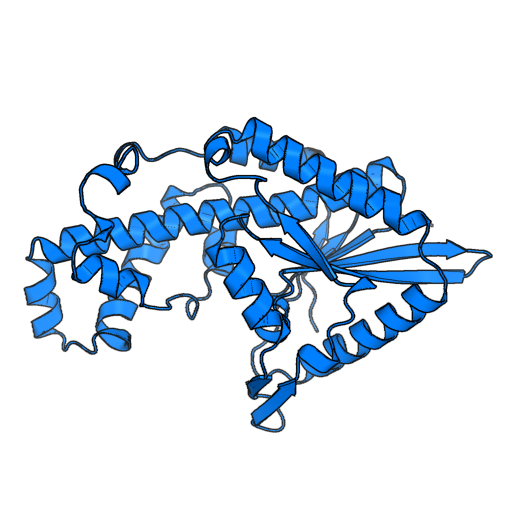346 -7.045 1.00 73.81 194 LYS A C 1
ATOM 1645 O O . LYS A 1 194 ? -17.635 -0.276 -6.611 1.00 73.81 194 LYS A O 1
ATOM 1650 N N . GLN A 1 195 ? -16.543 0.632 -8.341 1.00 72.88 195 GLN A N 1
ATOM 1651 C CA . GLN A 1 195 ? -17.598 0.405 -9.341 1.00 72.88 195 GLN A CA 1
ATOM 1652 C C . GLN A 1 195 ? -17.416 -0.886 -10.159 1.00 72.88 195 GLN A C 1
ATOM 1654 O O . GLN A 1 195 ? -18.259 -1.239 -10.985 1.00 72.88 195 GLN A O 1
ATOM 1659 N N . LYS A 1 196 ? -16.314 -1.613 -9.948 1.00 71.69 196 LYS A N 1
ATOM 1660 C CA . LYS A 1 196 ? -15.926 -2.741 -10.797 1.00 71.69 196 LYS A CA 1
ATOM 1661 C C . LYS A 1 196 ? -16.605 -4.053 -10.403 1.00 71.69 196 LYS A C 1
ATOM 1663 O O . LYS A 1 196 ? -16.596 -4.466 -9.242 1.00 71.69 196 LYS A O 1
ATOM 1668 N N . LYS A 1 197 ? -17.079 -4.778 -11.419 1.00 76.94 197 LYS A N 1
ATOM 1669 C CA . LYS A 1 197 ? -17.319 -6.225 -11.337 1.00 76.94 197 LYS A CA 1
ATOM 1670 C C . LYS A 1 197 ? -16.080 -6.957 -11.811 1.00 76.94 197 LYS A C 1
ATOM 1672 O O . LYS A 1 197 ? -15.473 -6.563 -12.806 1.00 76.94 197 LYS A O 1
ATOM 1677 N N . TYR A 1 198 ? -15.706 -8.020 -11.126 1.00 69.81 198 TYR A N 1
ATOM 1678 C CA . TYR A 1 198 ? -14.530 -8.794 -11.501 1.00 69.81 198 TYR A CA 1
ATOM 1679 C C . TYR A 1 198 ? -14.802 -10.281 -11.305 1.00 69.81 198 TYR A C 1
ATOM 1681 O O . TYR A 1 198 ? -15.553 -10.684 -10.413 1.00 69.81 198 TYR A O 1
ATOM 1689 N N . SER A 1 199 ? -14.231 -11.075 -12.208 1.00 72.31 199 SER A N 1
ATOM 1690 C CA . SER A 1 199 ? -14.299 -12.530 -12.145 1.00 72.31 199 SER A CA 1
ATOM 1691 C C . SER A 1 199 ? -13.205 -13.029 -11.221 1.00 72.31 199 SER A C 1
ATOM 1693 O O . SER A 1 199 ? -12.062 -12.576 -11.304 1.00 72.31 199 SER A O 1
ATOM 1695 N N . VAL A 1 200 ? -13.556 -13.966 -10.357 1.00 71.62 200 VAL A N 1
ATOM 1696 C CA . VAL A 1 200 ? -12.636 -14.604 -9.426 1.00 71.62 200 VAL A CA 1
ATOM 1697 C C . VAL A 1 200 ? -12.733 -16.104 -9.540 1.00 71.62 200 VAL A C 1
ATOM 1699 O O . VAL A 1 200 ? -13.822 -16.668 -9.594 1.00 71.62 200 VAL A O 1
ATOM 1702 N N . GLU A 1 201 ? -11.581 -16.757 -9.531 1.00 74.50 201 GLU A N 1
ATOM 1703 C CA . GLU A 1 201 ? -11.523 -18.210 -9.477 1.00 74.50 201 GLU A CA 1
ATOM 1704 C C . GLU A 1 201 ? -11.739 -18.682 -8.039 1.00 74.50 201 GLU A C 1
ATOM 1706 O O . GLU A 1 201 ? -10.915 -18.458 -7.143 1.00 74.50 201 GLU A O 1
ATOM 1711 N N . THR A 1 202 ? -12.865 -19.354 -7.827 1.00 74.19 202 THR A N 1
ATOM 1712 C CA . THR A 1 202 ? -13.216 -19.979 -6.553 1.00 74.19 202 THR A CA 1
ATOM 1713 C C . THR A 1 202 ? -12.986 -21.488 -6.604 1.00 74.19 202 THR A C 1
ATOM 1715 O O . THR A 1 202 ? -12.697 -22.062 -7.656 1.00 74.19 202 THR A O 1
ATOM 1718 N N . THR A 1 203 ? -13.132 -22.161 -5.466 1.00 76.62 203 THR A N 1
ATOM 1719 C CA . THR A 1 203 ? -13.172 -23.630 -5.398 1.00 76.62 203 THR A CA 1
ATOM 1720 C C . THR A 1 203 ? -14.345 -24.237 -6.179 1.00 76.62 203 THR A C 1
ATOM 1722 O O . THR A 1 203 ? -14.286 -25.410 -6.535 1.00 76.62 203 THR A O 1
ATOM 1725 N N . GLU A 1 204 ? -15.381 -23.446 -6.475 1.00 78.19 204 GLU A N 1
ATOM 1726 C CA . GLU A 1 204 ? -16.600 -23.837 -7.198 1.00 78.19 204 GLU A CA 1
ATOM 1727 C C . GLU A 1 204 ? -16.569 -23.404 -8.685 1.00 78.19 204 GLU A C 1
ATOM 1729 O O . GLU A 1 204 ? -17.545 -23.604 -9.405 1.00 78.19 204 GLU A O 1
ATOM 1734 N N . GLY A 1 205 ? -15.457 -22.823 -9.162 1.00 78.81 205 GLY A N 1
ATOM 1735 C CA . GLY A 1 205 ? -15.307 -22.254 -10.510 1.00 78.81 205 GLY A CA 1
ATOM 1736 C C . GLY A 1 205 ? -15.276 -20.719 -10.525 1.00 78.81 205 GLY A C 1
ATOM 1737 O O . GLY A 1 205 ? -15.170 -20.075 -9.478 1.00 78.81 205 GLY A O 1
ATOM 1738 N N . SER A 1 206 ? -15.343 -20.114 -11.713 1.00 82.06 206 SER A N 1
ATOM 1739 C CA . SER A 1 206 ? -15.314 -18.652 -11.862 1.00 82.06 206 SER A CA 1
ATOM 1740 C C . SER A 1 206 ? -16.613 -18.019 -11.343 1.00 82.06 206 SER A C 1
ATOM 1742 O O . SER A 1 206 ? -17.705 -18.394 -11.772 1.00 82.06 206 SER A O 1
ATOM 1744 N N . LYS A 1 207 ? -16.511 -17.049 -10.428 1.00 78.56 207 LYS A N 1
ATOM 1745 C CA . LYS A 1 207 ? -17.639 -16.284 -9.872 1.00 78.56 207 LYS A CA 1
ATOM 1746 C C . LYS A 1 207 ? -17.436 -14.798 -10.148 1.00 78.56 207 LYS A C 1
ATOM 1748 O O . LYS A 1 207 ? -16.337 -14.282 -9.991 1.00 78.56 207 LYS A O 1
ATOM 1753 N N . ILE A 1 208 ? -18.506 -14.090 -10.499 1.00 80.94 208 ILE A N 1
ATOM 1754 C CA . ILE A 1 208 ? -18.481 -12.627 -10.612 1.00 80.94 208 ILE A CA 1
ATOM 1755 C C . ILE A 1 208 ? -18.826 -12.023 -9.251 1.00 80.94 208 ILE A C 1
ATOM 1757 O O . ILE A 1 208 ? -19.877 -12.328 -8.685 1.00 80.94 208 ILE A O 1
ATOM 1761 N N . ILE A 1 209 ? -17.962 -11.144 -8.747 1.00 74.75 209 ILE A N 1
ATOM 1762 C CA . ILE A 1 209 ? -18.239 -10.323 -7.566 1.00 74.75 209 ILE A CA 1
ATOM 1763 C C . ILE A 1 209 ? -18.546 -8.897 -8.023 1.00 74.75 209 ILE A C 1
ATOM 1765 O O . ILE A 1 209 ? -17.804 -8.308 -8.811 1.00 74.75 209 ILE A O 1
ATOM 1769 N N . ASP A 1 210 ? -19.663 -8.361 -7.532 1.00 77.31 210 ASP A N 1
ATOM 1770 C CA . ASP A 1 210 ? -20.159 -7.021 -7.838 1.00 77.31 210 ASP A CA 1
ATOM 1771 C C . ASP A 1 210 ? -19.888 -6.088 -6.652 1.00 77.31 210 ASP A C 1
ATOM 1773 O O . ASP A 1 210 ? -20.654 -6.060 -5.686 1.00 77.31 210 ASP A O 1
ATOM 1777 N N . ARG A 1 211 ? -18.762 -5.362 -6.696 1.00 73.62 211 ARG A N 1
ATOM 1778 C CA . ARG A 1 211 ? -18.293 -4.545 -5.563 1.00 73.62 211 ARG A CA 1
ATOM 1779 C C . ARG A 1 211 ? -19.257 -3.422 -5.211 1.00 73.62 211 ARG A C 1
ATOM 1781 O O . ARG A 1 211 ? -19.402 -3.114 -4.035 1.00 73.62 211 ARG A O 1
ATOM 1788 N N . SER A 1 212 ? -19.977 -2.874 -6.189 1.00 74.19 212 SER A N 1
ATOM 1789 C CA . SER A 1 212 ? -20.920 -1.781 -5.940 1.00 74.19 212 SER A CA 1
ATOM 1790 C C . SER A 1 212 ? -22.094 -2.197 -5.051 1.00 74.19 212 SER A C 1
ATOM 1792 O O . SER A 1 212 ? -22.759 -1.339 -4.483 1.00 74.19 212 SER A O 1
ATOM 1794 N N . LYS A 1 213 ? -22.388 -3.502 -4.957 1.00 73.69 213 LYS A N 1
ATOM 1795 C CA . LYS A 1 213 ? -23.433 -4.033 -4.069 1.00 73.69 213 LYS A CA 1
ATOM 1796 C C . LYS A 1 213 ? -22.945 -4.261 -2.644 1.00 73.69 213 LYS A C 1
ATOM 1798 O O . LYS A 1 213 ? -23.759 -4.234 -1.730 1.00 73.69 213 LYS A O 1
ATOM 1803 N N . LEU A 1 214 ? -21.646 -4.506 -2.488 1.00 69.19 214 LEU A N 1
ATOM 1804 C CA . LEU A 1 214 ? -20.995 -4.665 -1.192 1.00 69.19 214 LEU A CA 1
ATOM 1805 C C . LEU A 1 214 ? -20.687 -3.299 -0.582 1.00 69.19 214 LEU A C 1
ATOM 1807 O O . LEU A 1 214 ? -20.794 -3.142 0.619 1.00 69.19 214 LEU A O 1
ATOM 1811 N N . TYR A 1 215 ? -20.380 -2.307 -1.420 1.00 72.19 215 TYR A N 1
ATOM 1812 C CA . TYR A 1 215 ? -19.915 -1.001 -0.985 1.00 72.19 215 TYR A CA 1
ATOM 1813 C C . TYR A 1 215 ? -21.001 -0.175 -0.285 1.00 72.19 215 TYR A C 1
ATOM 1815 O O . TYR A 1 215 ? -21.844 0.462 -0.927 1.00 72.19 215 TYR A O 1
ATOM 1823 N N . ASN A 1 216 ? -20.942 -0.109 1.043 1.00 74.69 216 ASN A N 1
ATOM 1824 C CA . ASN A 1 216 ? -21.726 0.842 1.820 1.00 74.69 216 ASN A CA 1
ATOM 1825 C C . ASN A 1 216 ? -20.878 2.065 2.171 1.00 74.69 216 ASN A C 1
ATOM 1827 O O . ASN A 1 216 ? -20.086 2.026 3.109 1.00 74.69 216 ASN A O 1
ATOM 1831 N N . ARG A 1 217 ? -21.072 3.175 1.449 1.00 76.69 217 ARG A N 1
ATOM 1832 C CA . ARG A 1 217 ? -20.267 4.405 1.579 1.00 76.69 217 ARG A CA 1
ATOM 1833 C C . ARG A 1 217 ? -20.041 4.870 3.024 1.00 76.69 217 ARG A C 1
ATOM 1835 O O . ARG A 1 217 ? -18.969 5.378 3.319 1.00 76.69 217 ARG A O 1
ATOM 1842 N N . ASP A 1 218 ? -21.005 4.670 3.921 1.00 77.50 218 ASP A N 1
ATOM 1843 C CA . ASP A 1 218 ? -20.885 5.074 5.330 1.00 77.50 218 ASP A CA 1
ATOM 1844 C C . ASP A 1 218 ? -19.857 4.245 6.127 1.00 77.50 218 ASP A C 1
ATOM 1846 O O . ASP A 1 218 ? -19.460 4.640 7.224 1.00 77.50 218 ASP A O 1
ATOM 1850 N N . LEU A 1 219 ? -19.461 3.081 5.607 1.00 78.75 219 LEU A N 1
ATOM 1851 C CA . LEU A 1 219 ? -18.540 2.119 6.217 1.00 78.75 219 LEU A CA 1
ATOM 1852 C C . LEU A 1 219 ? -17.156 2.105 5.552 1.00 78.75 219 LEU A C 1
ATOM 1854 O O . LEU A 1 219 ? -16.229 1.488 6.081 1.00 78.75 219 LEU A O 1
ATOM 1858 N N . HIS A 1 220 ? -16.989 2.810 4.437 1.00 84.38 220 HIS A N 1
ATOM 1859 C CA . HIS A 1 220 ? -15.735 2.889 3.697 1.00 84.38 220 HIS A CA 1
ATOM 1860 C C . HIS A 1 220 ? -15.085 4.255 3.884 1.00 84.38 220 HIS A C 1
ATOM 1862 O O . HIS A 1 220 ? -15.687 5.280 3.567 1.00 84.38 220 HIS A O 1
ATOM 1868 N N . LEU A 1 221 ? -13.850 4.268 4.383 1.00 87.00 221 LEU A N 1
ATOM 1869 C CA . LEU A 1 221 ? -13.092 5.492 4.620 1.00 87.00 221 LEU A CA 1
ATOM 1870 C C . LEU A 1 221 ? -11.813 5.498 3.804 1.00 87.00 221 LEU A C 1
ATOM 1872 O O . LEU A 1 221 ? -11.051 4.531 3.803 1.00 87.00 221 LEU A O 1
ATOM 1876 N N . ASP A 1 222 ? -11.564 6.631 3.167 1.00 87.12 222 ASP A N 1
ATOM 1877 C CA . ASP A 1 222 ? -10.341 6.867 2.423 1.00 87.12 222 ASP A CA 1
ATOM 1878 C C . ASP A 1 222 ? -9.281 7.415 3.394 1.00 87.12 222 ASP A C 1
ATOM 1880 O O . ASP A 1 222 ? -9.535 8.359 4.145 1.00 87.12 222 ASP A O 1
ATOM 1884 N N . LEU A 1 223 ? -8.090 6.817 3.393 1.00 88.94 223 LEU A N 1
ATOM 1885 C CA . LEU A 1 223 ? -6.947 7.228 4.202 1.00 88.94 223 LEU A CA 1
ATOM 1886 C C . LEU A 1 223 ? -5.796 7.614 3.274 1.00 88.94 223 LEU A C 1
ATOM 1888 O O . LEU A 1 223 ? -5.165 6.774 2.625 1.00 88.94 223 LEU A O 1
ATOM 1892 N N . THR A 1 224 ? -5.514 8.911 3.242 1.00 87.69 224 THR A N 1
ATOM 1893 C CA . THR A 1 224 ? -4.565 9.514 2.303 1.00 87.69 224 THR A CA 1
ATOM 1894 C C . THR A 1 224 ? -3.160 9.614 2.895 1.00 87.69 224 THR A C 1
ATOM 1896 O O . THR A 1 224 ? -3.002 9.993 4.054 1.00 87.69 224 THR A O 1
ATOM 1899 N N . ASP A 1 225 ? -2.121 9.317 2.114 1.00 83.88 225 ASP A N 1
ATOM 1900 C CA . ASP A 1 225 ? -0.736 9.559 2.548 1.00 83.88 225 ASP A CA 1
ATOM 1901 C C . ASP A 1 225 ? -0.454 11.059 2.708 1.00 83.88 225 ASP A C 1
ATOM 1903 O O . ASP A 1 225 ? 0.221 11.474 3.648 1.00 83.88 225 ASP A O 1
ATOM 1907 N N . PHE A 1 226 ? -0.974 11.883 1.798 1.00 77.69 226 PHE A N 1
ATOM 1908 C CA . PHE A 1 226 ? -0.801 13.334 1.793 1.00 77.69 226 PHE A CA 1
ATOM 1909 C C . PHE A 1 226 ? -2.009 14.039 1.167 1.00 77.69 226 PHE A C 1
ATOM 1911 O O . PHE A 1 226 ? -2.766 13.452 0.399 1.00 77.69 226 PHE A O 1
ATOM 1918 N N . TYR A 1 227 ? -2.170 15.325 1.491 1.00 58.47 227 TYR A N 1
ATOM 1919 C CA . TYR A 1 227 ? -3.277 16.157 1.006 1.00 58.47 227 TYR A CA 1
ATOM 1920 C C . TYR A 1 227 ? -3.024 16.774 -0.384 1.00 58.47 227 TYR A C 1
ATOM 1922 O O . TYR A 1 227 ? -3.972 17.121 -1.079 1.00 58.47 227 TYR A O 1
ATOM 1930 N N . ASN A 1 228 ? -1.761 16.941 -0.809 1.00 56.88 228 ASN A N 1
ATOM 1931 C CA . ASN A 1 228 ? -1.428 17.481 -2.132 1.00 56.88 228 ASN A CA 1
ATOM 1932 C C . ASN A 1 228 ? -0.064 16.987 -2.652 1.00 56.88 228 ASN A C 1
ATOM 1934 O O . ASN A 1 228 ? 0.801 16.554 -1.893 1.00 56.88 228 ASN A O 1
ATOM 1938 N N . HIS A 1 229 ? 0.155 17.095 -3.966 1.00 48.53 229 HIS A N 1
ATOM 1939 C CA . HIS A 1 229 ? 1.410 16.695 -4.617 1.00 48.53 229 HIS A CA 1
ATOM 1940 C C . HIS A 1 229 ? 2.644 17.487 -4.138 1.00 48.53 229 HIS A C 1
ATOM 1942 O O . HIS A 1 229 ? 3.766 16.999 -4.264 1.00 48.53 229 HIS A O 1
ATOM 1948 N N . THR A 1 230 ? 2.457 18.689 -3.578 1.00 46.50 230 THR A N 1
ATOM 1949 C CA . THR A 1 230 ? 3.550 19.584 -3.158 1.00 46.50 230 THR A CA 1
ATOM 1950 C C . THR A 1 230 ? 4.180 19.221 -1.809 1.00 46.50 230 THR A C 1
ATOM 1952 O O . THR A 1 230 ? 5.329 19.584 -1.576 1.00 46.50 230 THR A O 1
ATOM 1955 N N . THR A 1 231 ? 3.494 18.468 -0.940 1.00 50.81 231 THR A N 1
ATOM 1956 C CA . THR A 1 231 ? 4.024 18.013 0.366 1.00 50.81 231 THR A CA 1
ATOM 1957 C C . THR A 1 231 ? 4.595 16.593 0.341 1.00 50.81 231 THR A C 1
ATOM 1959 O O . THR A 1 231 ? 5.136 16.128 1.344 1.00 50.81 231 THR A O 1
ATOM 1962 N N . LYS A 1 232 ? 4.559 15.916 -0.818 1.00 57.59 232 LYS A N 1
ATOM 1963 C CA . LYS A 1 232 ? 4.948 14.504 -1.009 1.00 57.59 232 LYS A CA 1
ATOM 1964 C C . LYS A 1 232 ? 6.355 14.149 -0.502 1.00 57.59 232 LYS A C 1
ATOM 1966 O O . LYS A 1 232 ? 6.613 12.997 -0.167 1.00 57.59 232 LYS A O 1
ATOM 1971 N N . ASN A 1 233 ? 7.256 15.128 -0.409 1.00 65.00 233 ASN A N 1
ATOM 1972 C CA . ASN A 1 233 ? 8.647 14.902 -0.011 1.00 65.00 233 ASN A CA 1
ATOM 1973 C C . ASN A 1 233 ? 8.922 15.157 1.482 1.00 65.00 233 ASN A C 1
ATOM 1975 O O . ASN A 1 233 ? 10.017 14.849 1.955 1.00 65.00 233 ASN A O 1
ATOM 1979 N N . ASN A 1 234 ? 7.959 15.689 2.246 1.00 81.62 234 ASN A N 1
ATOM 1980 C CA . ASN A 1 234 ? 8.132 15.917 3.678 1.00 81.62 234 ASN A CA 1
ATOM 1981 C C . ASN A 1 234 ? 7.561 14.752 4.493 1.00 81.62 234 ASN A C 1
ATOM 1983 O O . ASN A 1 234 ? 6.413 14.766 4.936 1.00 81.62 234 ASN A O 1
ATOM 1987 N N . LYS A 1 235 ? 8.406 13.751 4.753 1.00 85.56 235 LYS A N 1
ATOM 1988 C CA . LYS A 1 235 ? 8.029 12.556 5.524 1.00 85.56 235 LYS A CA 1
ATOM 1989 C C . LYS A 1 235 ? 7.473 12.873 6.918 1.00 85.56 235 LYS A C 1
ATOM 1991 O O . LYS A 1 235 ? 6.600 12.161 7.400 1.00 85.56 235 LYS A O 1
ATOM 1996 N N . LYS A 1 236 ? 7.946 13.944 7.572 1.00 88.81 236 LYS A N 1
ATOM 1997 C CA . LYS A 1 236 ? 7.439 14.353 8.895 1.00 88.81 236 LYS A CA 1
ATOM 1998 C C . LYS A 1 236 ? 6.001 14.856 8.813 1.00 88.81 236 LYS A C 1
ATOM 2000 O O . LYS A 1 236 ? 5.200 14.561 9.693 1.00 88.81 236 LYS A O 1
ATOM 2005 N N . GLU A 1 237 ? 5.677 15.632 7.784 1.00 87.31 237 GLU A N 1
ATOM 2006 C CA . GLU A 1 237 ? 4.305 16.094 7.551 1.00 87.31 237 GLU A CA 1
ATOM 2007 C C . GLU A 1 237 ? 3.393 14.945 7.132 1.00 87.31 237 GLU A C 1
ATOM 2009 O O . GLU A 1 237 ? 2.282 14.854 7.644 1.00 87.31 237 GLU A O 1
ATOM 2014 N N . GLN A 1 238 ? 3.886 14.037 6.287 1.00 87.06 238 GLN A N 1
ATOM 2015 C CA . GLN A 1 238 ? 3.177 12.820 5.887 1.00 87.06 238 GLN A CA 1
ATOM 2016 C C . GLN A 1 238 ? 2.778 11.970 7.103 1.00 87.06 238 GLN A C 1
ATOM 2018 O O . GLN A 1 238 ? 1.611 11.626 7.273 1.00 87.06 238 GLN A O 1
ATOM 2023 N N . ILE A 1 239 ? 3.733 11.702 7.999 1.00 90.56 239 ILE A N 1
ATOM 2024 C CA . ILE A 1 239 ? 3.500 10.975 9.254 1.00 90.56 239 ILE A CA 1
ATOM 2025 C C . ILE A 1 239 ? 2.419 11.663 10.098 1.00 90.56 239 ILE A C 1
ATOM 2027 O O . ILE A 1 239 ? 1.442 11.024 10.487 1.00 90.56 239 ILE A O 1
ATOM 2031 N N . LYS A 1 240 ? 2.547 12.977 10.326 1.00 91.06 240 LYS A N 1
ATOM 2032 C CA . LYS A 1 240 ? 1.569 13.754 11.108 1.00 91.06 240 LYS A CA 1
ATOM 2033 C C . LYS A 1 240 ? 0.178 13.753 10.481 1.00 91.06 240 LYS A C 1
ATOM 2035 O O . LYS A 1 240 ? -0.820 13.748 11.196 1.00 91.06 240 LYS A O 1
ATOM 2040 N N . HIS A 1 241 ? 0.103 13.798 9.156 1.00 90.69 241 HIS A N 1
ATOM 2041 C CA . HIS A 1 241 ? -1.156 13.767 8.417 1.00 90.69 241 HIS A CA 1
ATOM 2042 C C . HIS A 1 241 ? -1.865 12.418 8.566 1.00 90.69 241 HIS A C 1
ATOM 2044 O O . HIS A 1 241 ? -3.067 12.379 8.826 1.00 90.69 241 HIS A O 1
ATOM 2050 N N . ILE A 1 242 ? -1.124 11.311 8.465 1.00 91.75 242 ILE A N 1
ATOM 2051 C CA . ILE A 1 242 ? -1.658 9.961 8.698 1.00 91.75 242 ILE A CA 1
ATOM 2052 C C . ILE A 1 242 ? -2.147 9.816 10.146 1.00 91.75 242 ILE A C 1
ATOM 2054 O O . ILE A 1 242 ? -3.284 9.397 10.354 1.00 91.75 242 ILE A O 1
ATOM 2058 N N . GLN A 1 243 ? -1.337 10.221 11.131 1.00 93.12 243 GLN A N 1
ATOM 2059 C CA . GLN A 1 243 ? -1.697 10.174 12.557 1.00 93.12 243 GLN A CA 1
ATOM 2060 C C . GLN A 1 243 ? -3.021 10.904 12.831 1.00 93.12 243 GLN A C 1
ATOM 2062 O O . GLN A 1 243 ? -3.952 10.309 13.365 1.00 93.12 243 GLN A O 1
ATOM 2067 N N . LYS A 1 244 ? -3.156 12.152 12.363 1.00 92.31 244 LYS A N 1
ATOM 2068 C CA . LYS A 1 244 ? -4.377 12.957 12.544 1.00 92.31 244 LYS A CA 1
ATOM 2069 C C . LYS A 1 244 ? -5.615 12.359 11.880 1.00 92.31 244 LYS A C 1
ATOM 2071 O O . LYS A 1 244 ? -6.714 12.459 12.423 1.00 92.31 244 LYS A O 1
ATOM 2076 N N . GLN A 1 245 ? -5.464 11.770 10.693 1.00 92.06 245 GLN A N 1
ATOM 2077 C CA . GLN A 1 245 ? -6.580 11.078 10.043 1.00 92.06 245 GLN A CA 1
ATOM 2078 C C . GLN A 1 245 ? -7.038 9.894 10.893 1.00 92.06 245 GLN A C 1
ATOM 2080 O O . GLN A 1 245 ? -8.231 9.758 11.141 1.00 92.06 245 GLN A O 1
ATOM 2085 N N . VAL A 1 246 ? -6.106 9.077 11.385 1.00 91.88 246 VAL A N 1
ATOM 2086 C CA . VAL A 1 246 ? -6.425 7.928 12.241 1.00 91.88 246 VAL A CA 1
ATOM 2087 C C . VAL A 1 246 ? -7.092 8.363 13.547 1.00 91.88 246 VAL A C 1
ATOM 2089 O O . VAL A 1 246 ? -8.130 7.805 13.899 1.00 91.88 246 VAL A O 1
ATOM 2092 N N . GLU A 1 247 ? -6.559 9.386 14.220 1.00 91.62 247 GLU A N 1
ATOM 2093 C CA . GLU A 1 247 ? -7.176 10.006 15.403 1.00 91.62 247 GLU A CA 1
ATOM 2094 C C . GLU A 1 247 ? -8.638 10.386 15.129 1.00 91.62 247 GLU A C 1
ATOM 2096 O O . GLU A 1 247 ? -9.538 10.013 15.882 1.00 91.62 247 GLU A O 1
ATOM 2101 N N . SER A 1 248 ? -8.900 11.065 14.007 1.00 88.88 248 SER A N 1
ATOM 2102 C CA . SER A 1 248 ? -10.257 11.457 13.619 1.00 88.88 248 SER A CA 1
ATOM 2103 C C . SER A 1 248 ? -11.163 10.257 13.330 1.00 88.88 248 SER A C 1
ATOM 2105 O O . SER A 1 248 ? -12.336 10.284 13.707 1.00 88.88 248 SER A O 1
ATOM 2107 N N . ILE A 1 249 ? -10.649 9.209 12.681 1.00 86.56 249 ILE A N 1
ATOM 2108 C CA . ILE A 1 249 ? -11.414 7.989 12.393 1.00 86.56 249 ILE A CA 1
ATOM 2109 C C . ILE A 1 249 ? -11.819 7.297 13.700 1.00 86.56 249 ILE A C 1
ATOM 2111 O O . ILE A 1 249 ? -12.990 6.952 13.866 1.00 86.56 249 ILE A O 1
ATOM 2115 N N . ILE A 1 250 ? -10.889 7.141 14.650 1.00 84.81 250 ILE A N 1
ATOM 2116 C CA . ILE A 1 250 ? -11.192 6.532 15.952 1.00 84.81 250 ILE A CA 1
ATOM 2117 C C . ILE A 1 250 ? -12.170 7.396 16.748 1.00 84.81 250 ILE A C 1
ATOM 2119 O O . ILE A 1 250 ? -13.164 6.866 17.243 1.00 84.81 250 ILE A O 1
ATOM 2123 N N . ALA A 1 251 ? -11.971 8.713 16.814 1.00 83.31 251 ALA A N 1
ATOM 2124 C CA . ALA A 1 251 ? -12.886 9.608 17.521 1.00 83.31 251 ALA A CA 1
ATOM 2125 C C . ALA A 1 251 ? -14.330 9.510 16.988 1.00 83.31 251 ALA A C 1
ATOM 2127 O O . ALA A 1 251 ? -15.285 9.465 17.763 1.00 83.31 251 ALA A O 1
ATOM 2128 N N . ASN A 1 252 ? -14.499 9.402 15.667 1.00 78.06 252 ASN A N 1
ATOM 212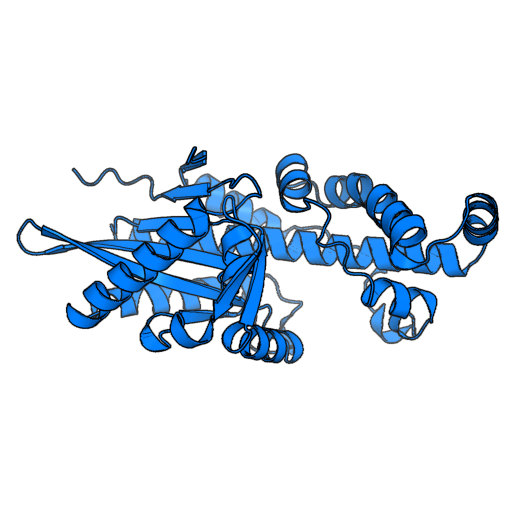9 C CA . ASN A 1 252 ? -15.813 9.251 15.040 1.00 78.06 252 ASN A CA 1
ATOM 2130 C C . ASN A 1 252 ? -16.454 7.876 15.289 1.00 78.06 252 ASN A C 1
ATOM 2132 O O . ASN A 1 252 ? -17.681 7.762 15.264 1.00 78.06 252 ASN A O 1
ATOM 2136 N N . SER A 1 253 ? -15.654 6.839 15.561 1.00 73.94 253 SER A N 1
ATOM 2137 C CA . SER A 1 253 ? -16.160 5.483 15.812 1.00 73.94 253 SER A CA 1
ATOM 2138 C C . SER A 1 253 ? -17.003 5.367 17.092 1.00 73.94 253 SER A C 1
ATOM 2140 O O . SER A 1 253 ? -17.889 4.518 17.167 1.00 73.94 253 SER A O 1
ATOM 2142 N N . TYR A 1 254 ? -16.807 6.269 18.062 1.00 68.25 254 TYR A N 1
ATOM 2143 C CA . TYR A 1 254 ? -17.599 6.326 19.296 1.00 68.25 254 TYR A CA 1
ATOM 2144 C C . TYR A 1 254 ? -19.054 6.766 19.089 1.00 68.25 254 TYR A C 1
ATOM 2146 O O . TYR A 1 254 ? -19.900 6.510 19.942 1.00 68.25 254 TYR A O 1
ATOM 2154 N N . PHE A 1 255 ? -19.361 7.421 17.967 1.00 69.50 255 PHE A N 1
ATOM 2155 C CA . PHE A 1 255 ? -20.693 7.964 17.672 1.00 69.50 255 PHE A CA 1
ATOM 2156 C C . PHE A 1 255 ? -21.498 7.087 16.706 1.00 69.50 255 PHE A C 1
ATOM 2158 O O . PHE A 1 255 ? -22.530 7.507 16.179 1.00 69.50 255 PHE A O 1
ATOM 2165 N N . VAL A 1 256 ? -21.017 5.876 16.430 1.00 68.00 256 VAL A N 1
ATOM 2166 C CA . VAL A 1 256 ? -21.657 4.950 15.498 1.00 68.00 256 VAL A CA 1
ATOM 2167 C C . VAL A 1 256 ? -22.926 4.367 16.122 1.00 68.00 256 VAL A C 1
ATOM 2169 O O . VAL A 1 256 ? -22.898 3.804 17.214 1.00 68.00 256 VAL A O 1
ATOM 2172 N N . ASP A 1 257 ? -24.049 4.472 15.406 1.00 71.44 257 ASP A N 1
ATOM 2173 C CA . ASP A 1 257 ? -25.319 3.893 15.843 1.00 71.44 257 ASP A CA 1
ATOM 2174 C C . ASP A 1 257 ? -25.381 2.366 15.618 1.00 71.44 257 ASP A C 1
ATOM 2176 O O . ASP A 1 257 ? -24.639 1.773 14.827 1.00 71.44 257 ASP A O 1
ATOM 2180 N N . ILE A 1 258 ? -26.315 1.706 16.308 1.00 73.44 258 ILE A N 1
ATOM 2181 C CA . ILE A 1 258 ? -26.507 0.249 16.223 1.00 73.44 258 ILE A CA 1
ATOM 2182 C C . ILE A 1 258 ? -26.802 -0.199 14.782 1.00 73.44 258 ILE A C 1
ATOM 2184 O O . ILE A 1 258 ? -26.353 -1.267 14.363 1.00 73.44 258 ILE A O 1
ATOM 2188 N N . ASN A 1 259 ? -27.510 0.612 13.990 1.00 76.50 259 ASN A N 1
ATOM 2189 C CA . ASN A 1 259 ? -27.838 0.266 12.607 1.00 76.50 259 ASN A CA 1
ATOM 2190 C C . ASN A 1 259 ? -26.587 0.184 11.728 1.00 76.50 259 ASN A C 1
ATOM 2192 O O . ASN A 1 259 ? -26.465 -0.743 10.925 1.00 76.50 259 ASN A O 1
ATOM 2196 N N . LYS A 1 260 ? -25.640 1.116 11.880 1.00 77.88 260 LYS A N 1
ATOM 2197 C CA . LYS A 1 260 ? -24.347 1.077 11.188 1.00 77.88 260 LYS A CA 1
ATOM 2198 C C . LYS A 1 260 ? -23.518 -0.132 11.615 1.00 77.88 260 LYS A C 1
ATOM 2200 O O . LYS A 1 260 ? -22.949 -0.789 10.746 1.00 77.88 260 LYS A O 1
ATOM 2205 N N . ALA A 1 261 ? -23.513 -0.487 12.900 1.00 76.50 261 ALA A N 1
ATOM 2206 C CA . ALA A 1 261 ? -22.842 -1.698 13.382 1.00 76.50 261 ALA A CA 1
ATOM 2207 C C . ALA A 1 261 ? -23.447 -2.995 12.811 1.00 76.50 261 ALA A C 1
ATOM 2209 O O . ALA A 1 261 ? -22.723 -3.904 12.405 1.00 76.50 261 ALA A O 1
ATOM 2210 N N . LEU A 1 262 ? -24.776 -3.083 12.709 1.00 79.75 262 LEU A N 1
ATOM 2211 C CA . LEU A 1 262 ? -25.448 -4.237 12.102 1.00 79.75 262 LEU A CA 1
ATOM 2212 C C . LEU A 1 262 ? -25.177 -4.344 10.595 1.00 79.75 262 LEU A C 1
ATOM 2214 O O . LEU A 1 262 ? -24.922 -5.442 10.089 1.00 79.75 262 LEU A O 1
ATOM 2218 N N . LYS A 1 263 ? -25.193 -3.210 9.882 1.00 82.31 263 LYS A N 1
ATOM 2219 C CA . LYS A 1 263 ? -24.829 -3.154 8.459 1.00 82.31 263 LYS A CA 1
ATOM 2220 C C . LYS A 1 263 ? -23.387 -3.610 8.244 1.00 82.31 263 LYS A C 1
ATOM 2222 O O . LYS A 1 263 ? -23.157 -4.476 7.407 1.00 82.31 263 LYS A O 1
ATOM 2227 N N . SER A 1 264 ? -22.444 -3.106 9.040 1.00 82.50 264 SER A N 1
ATOM 2228 C CA . SER A 1 264 ? -21.028 -3.444 8.877 1.00 82.50 264 SER A CA 1
ATOM 2229 C C . SER A 1 264 ? -20.711 -4.893 9.207 1.00 82.50 264 SER A C 1
ATOM 2231 O O . SER A 1 264 ? -19.936 -5.530 8.498 1.00 82.50 264 SER A O 1
ATOM 2233 N N . LYS A 1 265 ? -21.390 -5.469 10.204 1.00 82.81 265 LYS A N 1
ATOM 2234 C CA . LYS A 1 265 ? -21.332 -6.910 10.467 1.00 82.81 265 LYS A CA 1
ATOM 2235 C C . LYS A 1 265 ? -21.849 -7.735 9.287 1.00 82.81 265 LYS A C 1
ATOM 2237 O O . LYS A 1 265 ? -21.258 -8.763 8.968 1.00 82.81 265 LYS A O 1
ATOM 2242 N N . THR A 1 266 ? -22.954 -7.320 8.670 1.00 82.62 266 THR A N 1
ATOM 2243 C CA . THR A 1 266 ? -23.545 -8.035 7.526 1.00 82.62 266 THR A CA 1
ATOM 2244 C C . THR A 1 266 ? -22.583 -8.045 6.345 1.00 82.62 266 THR A C 1
ATOM 2246 O O . THR A 1 266 ? -22.302 -9.109 5.799 1.00 82.62 266 THR A O 1
ATOM 2249 N N . GLU A 1 267 ? -22.022 -6.882 6.018 1.00 84.00 267 GLU A N 1
ATOM 2250 C CA . GLU A 1 267 ? -21.035 -6.751 4.951 1.00 84.00 267 GLU A CA 1
ATOM 2251 C C . GLU A 1 267 ? -19.785 -7.587 5.253 1.00 84.00 267 GLU A C 1
ATOM 2253 O O . GLU A 1 267 ? -19.418 -8.434 4.446 1.00 84.00 267 GLU A O 1
ATOM 2258 N N . TYR A 1 268 ? -19.209 -7.474 6.459 1.00 81.69 268 TYR A N 1
ATOM 2259 C CA . TYR A 1 268 ? -18.076 -8.303 6.889 1.00 81.69 268 TYR A CA 1
ATOM 2260 C C . TYR A 1 268 ? -18.321 -9.804 6.683 1.00 81.69 268 TYR A C 1
ATOM 2262 O O . TYR A 1 268 ? -17.452 -10.498 6.159 1.00 81.69 268 TYR A O 1
ATOM 2270 N N . LEU A 1 269 ? -19.495 -10.316 7.070 1.00 82.12 269 LEU A N 1
ATOM 2271 C CA . LEU A 1 269 ? -19.828 -11.734 6.904 1.00 82.12 269 LEU A CA 1
ATOM 2272 C C . LEU A 1 269 ? -19.915 -12.133 5.428 1.00 82.12 269 LEU A C 1
ATOM 2274 O O . LEU A 1 269 ? -19.502 -13.234 5.066 1.00 82.12 269 LEU A O 1
ATOM 2278 N N . GLU A 1 270 ? -20.433 -11.262 4.563 1.00 79.94 270 GLU A N 1
ATOM 2279 C CA . GLU A 1 270 ? -20.441 -11.509 3.122 1.00 79.94 270 GLU A CA 1
ATOM 2280 C C . GLU A 1 270 ? -19.015 -11.556 2.553 1.00 79.94 270 GLU A C 1
ATOM 2282 O O . GLU A 1 270 ? -18.696 -12.442 1.754 1.00 79.94 270 GLU A O 1
ATOM 2287 N N . LEU A 1 271 ? -18.128 -10.672 3.019 1.00 77.50 271 LEU A N 1
ATOM 2288 C CA . LEU A 1 271 ? -16.717 -10.675 2.631 1.00 77.50 271 LEU A CA 1
ATOM 2289 C C . LEU A 1 271 ? -15.985 -11.927 3.114 1.00 77.50 271 LEU A C 1
ATOM 2291 O O . LEU A 1 271 ? -15.331 -12.588 2.313 1.00 77.50 271 LEU A O 1
ATOM 2295 N N . GLU A 1 272 ? -16.126 -12.285 4.391 1.00 77.25 272 GLU A N 1
ATOM 2296 C CA . GLU A 1 272 ? -15.511 -13.479 4.984 1.00 77.25 272 GLU A CA 1
ATOM 2297 C C . GLU A 1 272 ? -15.969 -14.750 4.250 1.00 77.25 272 GLU A C 1
ATOM 2299 O O . GLU A 1 272 ? -15.150 -15.597 3.887 1.00 77.25 272 GLU A O 1
ATOM 2304 N N . ASN A 1 273 ? -17.263 -14.850 3.928 1.00 76.75 273 ASN A N 1
ATOM 2305 C CA . ASN A 1 273 ? -17.805 -15.957 3.141 1.00 76.75 273 ASN A CA 1
ATOM 2306 C C . ASN A 1 273 ? -17.249 -16.000 1.715 1.00 76.75 273 ASN A C 1
ATOM 2308 O O . ASN A 1 273 ? -16.987 -17.085 1.194 1.00 76.75 273 ASN A O 1
ATOM 2312 N N . ASN A 1 274 ? -17.077 -14.847 1.064 1.00 74.69 274 ASN A N 1
ATOM 2313 C CA . ASN A 1 274 ? -16.481 -14.797 -0.266 1.00 74.69 274 ASN A CA 1
ATOM 2314 C C . ASN A 1 274 ? -14.999 -15.192 -0.217 1.00 74.69 274 ASN A C 1
ATOM 2316 O O . ASN A 1 274 ? -14.590 -16.008 -1.037 1.00 74.69 274 ASN A O 1
ATOM 2320 N N . LEU A 1 275 ? -14.232 -14.701 0.764 1.00 73.62 275 LEU A N 1
ATOM 2321 C CA . LEU A 1 275 ? -12.819 -15.038 0.979 1.00 73.62 275 LEU A CA 1
ATOM 2322 C C . LEU A 1 275 ? -12.600 -16.546 1.174 1.00 73.62 275 LEU A C 1
ATOM 2324 O O . LEU A 1 275 ? -11.690 -17.113 0.573 1.00 73.62 275 LEU A O 1
ATOM 2328 N N . LEU A 1 276 ? -13.469 -17.225 1.934 1.00 72.81 276 LEU A N 1
ATOM 2329 C CA . LEU A 1 276 ? -13.390 -18.679 2.158 1.00 72.81 276 LEU A CA 1
ATOM 2330 C C . LEU A 1 276 ? -13.492 -19.509 0.872 1.00 72.81 276 LEU A C 1
ATOM 2332 O O . LEU A 1 276 ? -13.046 -20.655 0.845 1.00 72.81 276 LEU A O 1
ATOM 2336 N N . LYS A 1 277 ? -14.086 -18.948 -0.184 1.00 70.94 277 LYS A N 1
ATOM 2337 C CA . LYS A 1 277 ? -14.275 -19.629 -1.466 1.00 70.94 277 LYS A CA 1
ATOM 2338 C C . LYS A 1 277 ? -13.091 -19.456 -2.419 1.00 70.94 277 LYS A C 1
ATOM 2340 O O . LYS A 1 277 ? -13.083 -20.091 -3.470 1.00 70.94 277 LYS A O 1
ATOM 2345 N N . PHE A 1 278 ? -12.094 -18.627 -2.102 1.00 70.44 278 PHE A N 1
ATOM 2346 C CA . PHE A 1 278 ? -10.978 -18.365 -3.017 1.00 70.44 278 PHE A CA 1
ATOM 2347 C C . PHE A 1 278 ? -10.092 -19.579 -3.224 1.00 70.44 278 PHE A C 1
ATOM 2349 O O . PHE A 1 278 ? -9.686 -20.253 -2.280 1.00 70.44 278 PHE A O 1
ATOM 2356 N N . LYS A 1 279 ? -9.723 -19.812 -4.489 1.00 60.53 279 LYS A N 1
ATOM 2357 C CA . LYS A 1 279 ? -8.755 -20.854 -4.831 1.00 60.53 279 LYS A CA 1
ATOM 2358 C C . LYS A 1 279 ? -7.335 -20.483 -4.387 1.00 60.53 279 LYS A C 1
ATOM 2360 O O . LYS A 1 279 ? -6.557 -21.367 -4.031 1.00 60.53 279 LYS A O 1
ATOM 2365 N N . LYS A 1 280 ? -6.983 -19.190 -4.405 1.00 64.06 280 LYS A N 1
ATOM 2366 C CA . LYS A 1 280 ? -5.689 -18.705 -3.903 1.00 64.06 280 LYS A CA 1
ATOM 2367 C C . LYS A 1 280 ? -5.685 -18.813 -2.380 1.00 64.06 280 LYS A C 1
ATOM 2369 O O . LYS A 1 280 ? -6.551 -18.243 -1.720 1.00 64.06 280 LYS A O 1
ATOM 2374 N N . LYS A 1 281 ? -4.709 -19.547 -1.839 1.00 58.31 281 LYS A N 1
ATOM 2375 C CA . LYS A 1 281 ? -4.533 -19.707 -0.394 1.00 58.31 281 LYS A CA 1
ATOM 2376 C C . LYS A 1 281 ? -4.368 -18.326 0.236 1.00 58.31 281 LYS A C 1
ATOM 2378 O O . LYS A 1 281 ? -3.532 -17.540 -0.194 1.00 58.31 281 LYS A O 1
ATOM 2383 N N . GLU A 1 282 ? -5.199 -18.046 1.221 1.00 62.53 282 GLU A N 1
ATOM 2384 C CA . GLU A 1 282 ? -5.213 -16.771 1.915 1.00 62.53 282 GLU A CA 1
ATOM 2385 C C . GLU A 1 282 ? -4.201 -16.787 3.067 1.00 62.53 282 GLU A C 1
ATOM 2387 O O . GLU A 1 282 ? -4.199 -17.710 3.889 1.00 62.53 282 GLU A O 1
ATOM 2392 N N . GLU A 1 283 ? -3.366 -15.754 3.144 1.00 61.28 283 GLU A N 1
ATOM 2393 C CA . GLU A 1 283 ? -2.712 -15.368 4.391 1.00 61.28 283 GLU A CA 1
ATOM 2394 C C . GLU A 1 283 ? -3.465 -14.167 4.965 1.00 61.28 283 GLU A C 1
ATOM 2396 O O . GLU A 1 283 ? -3.411 -13.055 4.441 1.00 61.28 283 GLU A O 1
ATOM 2401 N N . LEU A 1 284 ? -4.223 -14.415 6.035 1.00 65.06 284 LEU A N 1
ATOM 2402 C CA . LEU A 1 284 ? -4.790 -13.357 6.865 1.00 65.06 284 LEU A CA 1
ATOM 2403 C C . LEU A 1 284 ? -3.771 -12.982 7.925 1.00 65.06 284 LEU A C 1
ATOM 2405 O O . LEU A 1 284 ? -3.421 -13.817 8.773 1.00 65.06 284 LEU A O 1
ATOM 2409 N N . THR A 1 285 ? -3.367 -11.717 7.923 1.00 70.94 285 THR A N 1
ATOM 2410 C CA . THR A 1 285 ? -2.637 -11.153 9.054 1.00 70.94 285 THR A CA 1
ATOM 2411 C C . THR A 1 285 ? -3.617 -10.402 9.940 1.00 70.94 285 THR A C 1
ATOM 2413 O O . THR A 1 285 ? -4.300 -9.476 9.506 1.00 70.94 285 THR A O 1
ATOM 2416 N N . LEU A 1 286 ? -3.713 -10.853 11.187 1.00 76.44 286 LEU A N 1
ATOM 2417 C CA . LEU A 1 286 ? -4.503 -10.228 12.233 1.00 76.44 286 LEU A CA 1
ATOM 2418 C C . LEU A 1 286 ? -3.560 -9.465 13.159 1.00 76.44 286 LEU A C 1
ATOM 2420 O O . LEU A 1 286 ? -2.784 -10.073 13.899 1.00 76.44 286 LEU A O 1
ATOM 2424 N N . TYR A 1 287 ? -3.677 -8.147 13.148 1.00 79.12 287 TYR A N 1
ATOM 2425 C CA . TYR A 1 287 ? -3.047 -7.273 14.124 1.00 79.12 287 TYR A CA 1
ATOM 2426 C C . TYR A 1 287 ? -4.028 -6.983 15.254 1.00 79.12 287 TYR A C 1
ATOM 2428 O O . TYR A 1 287 ? -5.235 -6.866 15.023 1.00 79.12 287 TYR A O 1
ATOM 2436 N N . HIS A 1 288 ? -3.532 -6.873 16.480 1.00 78.94 288 HIS A N 1
ATOM 2437 C CA . HIS A 1 288 ? -4.372 -6.532 17.621 1.00 78.94 288 HIS A CA 1
ATOM 2438 C C . HIS A 1 288 ? -3.600 -5.729 18.664 1.00 78.94 288 HIS A C 1
ATOM 2440 O O . HIS A 1 288 ? -2.374 -5.847 18.768 1.00 78.94 288 HIS A O 1
ATOM 2446 N N . THR A 1 289 ? -4.335 -4.937 19.443 1.00 67.25 289 THR A N 1
ATOM 2447 C CA . THR A 1 289 ? -3.779 -4.207 20.585 1.00 67.25 289 THR A CA 1
ATOM 2448 C C . THR A 1 289 ? -3.252 -5.184 21.640 1.00 67.25 289 THR A C 1
ATOM 2450 O O . THR A 1 289 ? -3.739 -6.310 21.789 1.00 67.25 289 THR A O 1
ATOM 2453 N N . SER A 1 290 ? -2.216 -4.786 22.375 1.00 58.91 290 SER A N 1
ATOM 2454 C CA . SER A 1 290 ? -1.631 -5.587 23.459 1.00 58.91 290 SER A CA 1
ATOM 2455 C C . SER A 1 290 ? -2.549 -5.686 24.685 1.00 58.91 290 SER A C 1
ATOM 2457 O O . SER A 1 290 ? -2.377 -6.574 25.529 1.00 58.91 290 SER A O 1
ATOM 2459 N N . ILE A 1 291 ? -3.555 -4.809 24.754 1.00 54.72 291 ILE A N 1
ATOM 2460 C CA . ILE A 1 291 ? -4.554 -4.741 25.813 1.00 54.72 291 ILE A CA 1
ATOM 2461 C C . ILE A 1 291 ? -5.369 -6.039 25.833 1.00 54.72 291 ILE A C 1
ATOM 2463 O O . ILE A 1 291 ? -6.179 -6.320 24.955 1.00 54.72 291 ILE A O 1
ATOM 2467 N N . LYS A 1 292 ? -5.182 -6.833 26.890 1.00 46.03 292 LYS A N 1
ATOM 2468 C CA . LYS A 1 292 ? -6.165 -7.839 27.295 1.00 46.03 292 LYS A CA 1
ATOM 2469 C C . LYS A 1 292 ? -7.264 -7.113 28.063 1.00 46.03 292 LYS A C 1
ATOM 2471 O O . LYS A 1 292 ? -7.127 -6.918 29.268 1.00 46.03 292 LYS A O 1
ATOM 2476 N N . THR A 1 293 ? -8.330 -6.687 27.400 1.00 40.84 293 THR A N 1
ATOM 2477 C CA . THR A 1 293 ? -9.567 -6.414 28.135 1.00 40.84 293 THR A CA 1
ATOM 2478 C C . THR A 1 293 ? -10.140 -7.759 28.586 1.00 40.84 293 THR A C 1
ATOM 2480 O O . THR A 1 293 ? -10.235 -8.701 27.798 1.00 40.84 293 THR A O 1
ATOM 2483 N N . HIS A 1 294 ? -10.357 -7.862 29.898 1.00 34.25 294 HIS A N 1
ATOM 2484 C CA . HIS A 1 294 ? -10.863 -9.038 30.603 1.00 34.25 294 HIS A CA 1
ATOM 2485 C C . HIS A 1 294 ? -12.266 -9.439 30.152 1.00 34.25 294 HIS A C 1
ATOM 2487 O O . HIS A 1 294 ? -13.078 -8.522 29.894 1.00 34.25 294 HIS A O 1
#

Foldseek 3Di:
DDAAEDEDDVVVLVVLLVLLVPVDDDPVPVCCVVPCLCVDPLLVLLVPDDPVVPPLVVLLVVCPSNLVSSLVVCLVVSVVCCQCPRVNDDPVRVVVVCPDPSVVSNSVSSSVVSSVVSSVVSVLVNLVNLLLVLCVVVVWWKKKKAWPVCCVQQVFRIKIWTFDDDPNDTQTAIATEHEFQQDPVRVVVNVCSQQDWDWAQFPVGIDIDGNVVLDDPVRYDYQYQDNDPVCSPPSVVSSVSSSVVSNVVVVVVVVDDPVNSVSRVVSVVVVVVVVVGHPPDIHMYMYTHPDDDD

Organism: Enterococcus gallinarum (NCBI:txid1353)

Radius of gyration: 20.82 Å; chains: 1; bounding box: 52×43×59 Å

Sequence (294 aa):
MNRKVVKYTNEDYTALENMILNNPQFEEFNDIYKTGFFEKEIVKDSNEHNFFQIELSKYFEKNYGNKLGFIKDLAPIVANDFYNNYKKWNPEEIEEFKTTEAHKDLKTAIFYRLNTLYDSFLLEKFKIYCFLKQAEEEKMDMRILQSDNLDMLLGIDFLVNININSEGNILKFYQFIHSINGSEQSFERLEEKKQKKYSVETTEGSKIIDRSKLYNRDLHLDLTDFYNHTTKNNKKEQIKHIQKQVESIIANSYFVDINKALKSKTEYLELENNLLKFKKKEELTLYHTSIKTH